Protein AF-A0A3P6FNX7-F1 (afdb_monomer_lite)

Radius of gyration: 32.49 Å; chains: 1; bounding box: 75×70×85 Å

Sequence (304 aa):
MFSKVGFEAAIVRGWGDMETNVSLMDRISSCRKEISIWKKSYDLNSHEKILWLKAAYELEVSKLHPVRSVMKRLKRELSAAFGLSPSAGDGKAAKVARRRPPSWKRKAQAGKASSKITSSSGHARTTFESSSKRKPDSVPIMFSKVGFEAAIVRGWGDMETNVSLMDRISSCRKEISIWKKSYDLNSHEKILWLKAASNPADLEPLFAGFPSRVTEEMNGLVTRIGNGSSTNVWWDRWIIDSVPRTPDYRPNSVVDLTLKVEDLLNHQIGHRDAEIILKIQPRLSQPDCVMWGFTKSGGYSSKS

Foldseek 3Di:
DPPDPCLVVLLDQLQDDPPDPDDPVSSVVSSVVSNVVVCVVVVCVLVVLLVVLVVQLVVQVPDPDRDPVSNVVSVCVNCVSVVNHPPPPDDPDDDPDDDDDDDPPDDDDDDDDDDDDDDDDDDDDDDDDDDDDDDDDCDPPVPPDPCLVVLQDQLQDDPPDPDDPVSSVVSSVVSNVVVVVVCCVVVVVVVVVVVVCPPVVVCVVVCVPPDPPQDPVNLQKAKQAAQQPPAFPQPGRNDPDPDRDHFPDDVPDDTDRRDTPNVLCPDPPPDVVSVVNVVSPYNNVDHIDMFGNVDPVSDDDPPD

Structure (mmCIF, N/CA/C/O backbone):
data_AF-A0A3P6FNX7-F1
#
_entry.id   AF-A0A3P6FNX7-F1
#
loop_
_atom_site.group_PDB
_atom_site.id
_atom_site.type_symbol
_atom_site.label_atom_id
_atom_site.label_alt_id
_atom_site.label_comp_id
_atom_site.label_asym_id
_atom_site.label_entity_id
_atom_site.label_seq_id
_atom_site.pdbx_PDB_ins_code
_atom_site.Cartn_x
_atom_site.Cartn_y
_atom_site.Cartn_z
_atom_site.occupancy
_atom_site.B_iso_or_equiv
_atom_site.auth_seq_id
_atom_site.auth_comp_id
_atom_site.auth_asym_id
_atom_site.auth_atom_id
_atom_site.pdbx_PDB_model_num
ATOM 1 N N . MET A 1 1 ? 13.011 -13.756 -17.712 1.00 47.72 1 MET A N 1
ATOM 2 C CA . MET A 1 1 ? 12.323 -12.547 -18.232 1.00 47.72 1 MET A CA 1
ATOM 3 C C . MET A 1 1 ? 11.992 -12.649 -19.719 1.00 47.72 1 MET A C 1
ATOM 5 O O . MET A 1 1 ? 10.988 -12.075 -20.103 1.00 47.72 1 MET A O 1
ATOM 9 N N . PHE A 1 2 ? 12.779 -13.376 -20.525 1.00 45.97 2 PHE A N 1
ATOM 10 C CA . PHE A 1 2 ? 12.580 -13.492 -21.980 1.00 45.97 2 PHE A CA 1
ATOM 11 C C . PHE A 1 2 ? 11.520 -14.516 -22.420 1.00 45.97 2 PHE A C 1
ATOM 13 O O . PHE A 1 2 ? 11.068 -14.460 -23.548 1.00 45.97 2 PHE A O 1
ATOM 20 N N . SER A 1 3 ? 11.044 -15.390 -21.532 1.00 56.66 3 SER A N 1
ATOM 21 C CA . SER A 1 3 ? 10.042 -16.419 -21.853 1.00 56.66 3 SER A CA 1
ATOM 22 C C . SER A 1 3 ? 8.586 -15.931 -21.812 1.00 56.66 3 SER A C 1
ATOM 24 O O . SER A 1 3 ? 7.667 -16.734 -21.658 1.00 56.66 3 SER A O 1
ATOM 26 N N . LYS A 1 4 ? 8.345 -14.616 -21.876 1.00 76.06 4 LYS A N 1
ATOM 27 C CA . LYS A 1 4 ? 6.976 -14.091 -21.880 1.00 76.06 4 LYS A CA 1
ATOM 28 C C . LYS A 1 4 ? 6.445 -14.090 -23.309 1.00 76.06 4 LYS A C 1
ATOM 30 O O . LYS A 1 4 ? 7.017 -13.439 -24.182 1.00 76.06 4 LYS A O 1
ATOM 35 N N . VAL A 1 5 ? 5.342 -14.806 -23.516 1.00 83.12 5 VAL A N 1
ATOM 36 C CA . VAL A 1 5 ? 4.651 -14.904 -24.807 1.00 83.12 5 VAL A CA 1
ATOM 37 C C . VAL A 1 5 ? 4.418 -13.500 -25.382 1.00 83.12 5 VAL A C 1
ATOM 39 O O . VAL A 1 5 ? 3.955 -12.596 -24.685 1.00 83.12 5 VAL A O 1
ATOM 42 N N . GLY A 1 6 ? 4.800 -13.303 -26.645 1.00 87.56 6 GLY A N 1
ATOM 43 C CA . GLY A 1 6 ? 4.601 -12.051 -27.381 1.00 87.56 6 GLY A CA 1
ATOM 44 C C . GLY A 1 6 ? 5.661 -10.961 -27.176 1.00 87.56 6 GLY A C 1
ATOM 45 O O . GLY A 1 6 ? 5.626 -9.970 -27.903 1.00 87.56 6 GLY A O 1
ATOM 46 N N . PHE A 1 7 ? 6.621 -11.124 -26.255 1.00 91.19 7 PHE A N 1
ATOM 47 C CA . PHE A 1 7 ? 7.697 -10.136 -26.078 1.00 91.19 7 PHE A CA 1
ATOM 48 C C . PHE A 1 7 ? 8.642 -10.085 -27.288 1.00 91.19 7 PHE A C 1
ATOM 50 O O . PHE A 1 7 ? 8.975 -9.001 -27.761 1.00 91.19 7 PHE A O 1
ATOM 57 N N . GLU A 1 8 ? 9.026 -11.245 -27.828 1.00 92.31 8 GLU A N 1
ATOM 58 C CA . GLU A 1 8 ? 9.869 -11.330 -29.030 1.00 92.31 8 GLU A CA 1
ATOM 59 C C . GLU A 1 8 ? 9.178 -10.698 -30.241 1.00 92.31 8 GLU A C 1
ATOM 61 O O . GLU A 1 8 ? 9.782 -9.885 -30.931 1.00 92.31 8 GLU A O 1
ATOM 66 N N . ALA A 1 9 ? 7.881 -10.962 -30.429 1.00 93.75 9 ALA A N 1
ATOM 67 C CA . ALA A 1 9 ? 7.094 -10.343 -31.494 1.00 93.75 9 ALA A CA 1
ATOM 68 C C . ALA A 1 9 ? 7.052 -8.807 -31.378 1.00 93.75 9 ALA A C 1
ATOM 70 O O . ALA A 1 9 ? 7.102 -8.117 -32.392 1.00 93.75 9 ALA A O 1
ATOM 71 N N . ALA A 1 10 ? 6.995 -8.259 -30.158 1.00 94.38 10 ALA A N 1
ATOM 72 C CA . ALA A 1 10 ? 7.061 -6.813 -29.942 1.00 94.38 10 ALA A CA 1
ATOM 73 C C . ALA A 1 10 ? 8.439 -6.230 -30.304 1.00 94.38 10 ALA A C 1
ATOM 75 O O . ALA A 1 10 ? 8.508 -5.154 -30.891 1.00 94.38 10 ALA A O 1
ATOM 76 N N . ILE A 1 11 ? 9.531 -6.944 -30.002 1.00 94.56 11 ILE A N 1
ATOM 77 C CA . ILE A 1 11 ? 10.878 -6.532 -30.422 1.00 94.56 11 ILE A CA 1
ATOM 78 C C . ILE A 1 11 ? 10.999 -6.583 -31.943 1.00 94.56 11 ILE A C 1
ATOM 80 O O . ILE A 1 11 ? 11.455 -5.613 -32.532 1.00 94.56 11 ILE A O 1
ATOM 84 N N . VAL A 1 12 ? 10.564 -7.670 -32.582 1.00 94.69 12 VAL A N 1
ATOM 85 C CA . VAL A 1 12 ? 10.648 -7.826 -34.042 1.00 94.69 12 VAL A CA 1
ATOM 86 C C . VAL A 1 12 ? 9.855 -6.726 -34.754 1.00 94.69 12 VAL A C 1
ATOM 88 O O . VAL A 1 12 ? 10.397 -6.069 -35.638 1.00 94.69 12 VAL A O 1
ATOM 91 N N . ARG A 1 13 ? 8.620 -6.435 -34.316 1.00 95.50 13 ARG A N 1
ATOM 92 C CA . ARG A 1 13 ? 7.826 -5.320 -34.868 1.00 95.50 13 ARG A CA 1
ATOM 93 C C . ARG A 1 13 ? 8.491 -3.963 -34.677 1.00 95.50 13 ARG A C 1
ATOM 95 O O . ARG A 1 13 ? 8.447 -3.130 -35.572 1.00 95.50 13 ARG A O 1
ATOM 102 N N . GLY A 1 14 ? 9.072 -3.731 -33.502 1.00 95.25 14 GLY A N 1
ATOM 103 C CA . GLY A 1 14 ? 9.693 -2.451 -33.186 1.00 95.25 14 GLY A CA 1
ATOM 104 C C . GLY A 1 14 ? 11.052 -2.258 -33.854 1.00 95.25 14 GLY A C 1
ATOM 105 O O . GLY A 1 14 ? 11.445 -1.123 -34.097 1.00 95.25 14 GLY A O 1
ATOM 106 N N . TRP A 1 15 ? 11.763 -3.344 -34.154 1.00 95.25 15 TRP A N 1
ATOM 107 C CA . TRP A 1 15 ? 13.045 -3.300 -34.851 1.00 95.25 15 TRP A CA 1
ATOM 108 C C . TRP A 1 15 ? 12.868 -3.099 -36.356 1.00 95.25 15 TRP A C 1
ATOM 110 O O . TRP A 1 15 ? 13.680 -2.409 -36.972 1.00 95.25 15 TRP A O 1
ATOM 120 N N . GLY A 1 16 ? 11.787 -3.651 -36.915 1.00 93.38 16 GLY A N 1
ATOM 121 C CA . GLY A 1 16 ? 11.504 -3.612 -38.344 1.00 93.38 16 GLY A CA 1
ATOM 122 C C . GLY A 1 16 ? 12.411 -4.544 -39.149 1.00 93.38 16 GLY A C 1
ATOM 123 O O . GLY A 1 16 ? 13.228 -5.285 -38.594 1.00 93.38 16 GLY A O 1
ATOM 124 N N . ASP A 1 17 ? 12.245 -4.508 -40.469 1.00 91.19 17 ASP A N 1
ATOM 125 C CA . ASP A 1 17 ? 13.080 -5.273 -41.393 1.00 91.19 17 ASP A CA 1
ATOM 126 C C . ASP A 1 17 ? 14.436 -4.584 -41.621 1.00 91.19 17 ASP A C 1
ATOM 128 O O . ASP A 1 17 ? 14.538 -3.350 -41.656 1.00 91.19 17 ASP A O 1
ATOM 132 N N . MET A 1 18 ? 15.489 -5.386 -41.787 1.00 83.12 18 MET A N 1
ATOM 133 C CA . MET A 1 18 ? 16.862 -4.918 -41.969 1.00 83.12 18 MET A CA 1
ATOM 134 C C . MET A 1 18 ? 17.037 -4.083 -43.241 1.00 83.12 18 MET A C 1
ATOM 136 O O . MET A 1 18 ? 17.917 -3.223 -43.254 1.00 83.12 18 MET A O 1
ATOM 140 N N . GLU A 1 19 ? 16.184 -4.279 -44.249 1.00 85.75 19 GLU A N 1
ATOM 141 C CA . GLU A 1 19 ? 16.258 -3.631 -45.567 1.00 85.75 19 GLU A CA 1
ATOM 142 C C . GLU A 1 19 ? 15.870 -2.145 -45.567 1.00 85.75 19 GLU A C 1
ATOM 144 O O . GLU A 1 19 ? 16.212 -1.399 -46.485 1.00 85.75 19 GLU A O 1
ATOM 149 N N . THR A 1 20 ? 15.181 -1.675 -44.528 1.00 83.06 20 THR A N 1
ATOM 150 C CA . THR A 1 20 ? 14.763 -0.272 -44.462 1.00 83.06 20 THR A CA 1
ATOM 151 C C . THR A 1 20 ? 15.932 0.623 -44.053 1.00 83.06 20 THR A C 1
ATOM 153 O O . THR A 1 20 ? 16.540 0.427 -42.999 1.00 83.06 20 THR A O 1
ATOM 156 N N . ASN A 1 21 ? 16.248 1.633 -44.866 1.00 92.06 21 ASN A N 1
ATOM 157 C CA . ASN A 1 21 ? 17.350 2.576 -44.635 1.00 92.06 21 ASN A CA 1
ATOM 158 C C . ASN A 1 21 ? 16.979 3.611 -43.550 1.00 92.06 21 ASN A C 1
ATOM 160 O O . ASN A 1 21 ? 16.852 4.808 -43.791 1.00 92.06 21 ASN A O 1
ATOM 164 N N . VAL A 1 22 ? 16.693 3.106 -42.352 1.00 92.94 22 VAL A N 1
ATOM 165 C CA . VAL A 1 22 ? 16.225 3.845 -41.180 1.00 92.94 22 VAL A CA 1
ATOM 166 C C . VAL A 1 22 ? 17.378 3.936 -40.194 1.00 92.94 22 VAL A C 1
ATOM 168 O O . VAL A 1 22 ? 18.088 2.951 -39.971 1.00 92.94 22 VAL A O 1
ATOM 171 N N . SER A 1 23 ? 17.561 5.107 -39.582 1.00 95.12 23 SER A N 1
ATOM 172 C CA . SER A 1 23 ? 18.648 5.308 -38.630 1.00 95.12 23 SER A CA 1
ATOM 173 C C . SER A 1 23 ? 18.542 4.323 -37.456 1.00 95.12 23 SER A C 1
ATOM 175 O O . SER A 1 23 ? 17.450 3.955 -37.006 1.00 95.12 23 SER A O 1
ATOM 177 N N . LEU A 1 24 ? 19.688 3.909 -36.907 1.00 90.81 24 LEU A N 1
ATOM 178 C CA . LEU A 1 24 ? 19.721 3.038 -35.727 1.00 90.81 24 LEU A CA 1
ATOM 179 C C . LEU A 1 24 ? 18.911 3.632 -34.558 1.00 90.81 24 LEU A C 1
ATOM 181 O O . LEU A 1 24 ? 18.256 2.901 -33.813 1.00 90.81 24 LEU A O 1
ATOM 185 N N . MET A 1 25 ? 18.929 4.958 -34.412 1.00 91.06 25 MET A N 1
ATOM 186 C CA . MET A 1 25 ? 18.214 5.660 -33.347 1.00 91.06 25 MET A CA 1
ATOM 187 C C . MET A 1 25 ? 16.693 5.548 -33.492 1.00 91.06 25 MET A C 1
ATOM 189 O O . MET A 1 25 ? 15.997 5.346 -32.491 1.00 91.06 25 MET A O 1
ATOM 193 N N . ASP A 1 26 ? 16.174 5.592 -34.717 1.00 92.31 26 ASP A N 1
ATOM 194 C CA . ASP A 1 26 ? 14.743 5.433 -34.990 1.00 92.31 26 ASP A CA 1
ATOM 195 C C . ASP A 1 26 ? 14.279 3.993 -34.747 1.00 92.31 26 ASP A C 1
ATOM 197 O O . ASP A 1 26 ? 13.214 3.773 -34.160 1.00 92.31 26 ASP A O 1
ATOM 201 N N . ARG A 1 27 ? 15.112 3.000 -35.092 1.00 92.75 27 ARG A N 1
ATOM 202 C CA . ARG A 1 27 ? 14.848 1.583 -34.780 1.00 92.75 27 ARG A CA 1
ATOM 203 C C . ARG A 1 27 ? 14.807 1.339 -33.271 1.00 92.75 27 ARG A C 1
ATOM 205 O O . ARG A 1 27 ? 13.883 0.709 -32.760 1.00 92.75 27 ARG A O 1
ATOM 212 N N . ILE A 1 28 ? 15.757 1.898 -32.514 1.00 92.56 28 ILE A N 1
ATOM 213 C CA . ILE A 1 28 ? 15.756 1.811 -31.042 1.00 92.56 28 ILE A CA 1
ATOM 214 C C . ILE A 1 28 ? 14.504 2.477 -30.455 1.00 92.56 28 ILE A C 1
ATOM 216 O O . ILE A 1 28 ? 13.896 1.944 -29.519 1.00 92.56 28 ILE A O 1
ATOM 220 N N . SER A 1 29 ? 14.110 3.632 -30.991 1.00 94.00 29 SER A N 1
ATOM 221 C CA . SER A 1 29 ? 12.924 4.370 -30.545 1.00 94.00 29 SER A CA 1
ATOM 222 C C . SER A 1 29 ? 11.635 3.588 -30.811 1.00 94.00 29 SER A C 1
ATOM 224 O O . SER A 1 29 ? 10.795 3.463 -29.915 1.00 94.00 29 SER A O 1
ATOM 226 N N . SER A 1 30 ? 11.524 2.968 -31.985 1.00 95.75 30 SER A N 1
ATOM 227 C CA . SER A 1 30 ? 10.403 2.104 -32.371 1.00 95.75 30 SER A CA 1
ATOM 228 C C . SER A 1 30 ? 10.321 0.849 -31.497 1.00 95.75 30 SER A C 1
ATOM 230 O O . SER A 1 30 ? 9.267 0.561 -30.926 1.00 95.75 30 SER A O 1
ATOM 232 N N . CYS A 1 31 ? 11.452 0.185 -31.241 1.00 95.94 31 CYS A N 1
ATOM 233 C CA . CYS A 1 31 ? 11.549 -0.915 -30.277 1.00 95.94 31 CYS A CA 1
ATOM 234 C C . CYS A 1 31 ? 11.050 -0.524 -28.883 1.00 95.94 31 CYS A C 1
ATOM 236 O O . CYS A 1 31 ? 10.287 -1.255 -28.252 1.00 95.94 31 CYS A O 1
ATOM 238 N N . ARG A 1 32 ? 11.446 0.648 -28.378 1.00 93.12 32 ARG A N 1
ATOM 239 C CA . ARG A 1 32 ? 10.981 1.132 -27.069 1.00 93.12 32 ARG A CA 1
ATOM 240 C C . ARG A 1 32 ? 9.479 1.388 -27.052 1.00 93.12 32 ARG A C 1
ATOM 242 O O . ARG A 1 32 ? 8.837 1.064 -26.051 1.00 93.12 32 ARG A O 1
ATOM 249 N N . LYS A 1 33 ? 8.928 1.949 -28.132 1.00 96.00 33 LYS A N 1
ATOM 250 C CA . LYS A 1 33 ? 7.489 2.189 -28.282 1.00 96.00 33 LYS A CA 1
ATOM 251 C C . LYS A 1 33 ? 6.713 0.871 -28.237 1.00 96.00 33 LYS A C 1
ATOM 253 O O . LYS A 1 33 ? 5.821 0.741 -27.401 1.00 96.00 33 LYS A O 1
ATOM 258 N N . GLU A 1 34 ? 7.117 -0.124 -29.022 1.00 96.88 34 GLU A N 1
ATOM 259 C CA . GLU A 1 34 ? 6.480 -1.449 -29.032 1.00 96.88 34 GLU A CA 1
ATOM 260 C C . GLU A 1 34 ? 6.609 -2.176 -27.690 1.00 96.88 34 GLU A C 1
ATOM 262 O O . GLU A 1 34 ? 5.631 -2.720 -27.182 1.00 96.88 34 GLU A O 1
ATOM 267 N N . ILE A 1 35 ? 7.778 -2.126 -27.041 1.00 92.81 35 ILE A N 1
ATOM 268 C CA . ILE A 1 35 ? 7.958 -2.698 -25.698 1.00 92.81 35 ILE A CA 1
ATOM 269 C C . ILE A 1 35 ? 7.056 -1.994 -24.678 1.00 92.81 35 ILE A C 1
ATOM 271 O O . ILE A 1 35 ? 6.539 -2.642 -23.771 1.00 92.81 35 ILE A O 1
ATOM 275 N N . SER A 1 36 ? 6.868 -0.678 -24.793 1.00 91.06 36 SER A N 1
ATOM 276 C CA . SER A 1 36 ? 5.967 0.083 -23.923 1.00 91.06 36 SER A CA 1
ATOM 277 C C . SER A 1 36 ? 4.507 -0.330 -24.129 1.00 91.06 36 SER A C 1
ATOM 279 O O . SER A 1 36 ? 3.802 -0.576 -23.154 1.00 91.06 36 SER A O 1
ATOM 281 N N . ILE A 1 37 ? 4.067 -0.487 -25.382 1.00 91.25 37 ILE A N 1
ATOM 282 C CA . ILE A 1 37 ? 2.722 -0.978 -25.728 1.00 91.25 37 ILE A CA 1
ATOM 283 C C . ILE A 1 37 ? 2.516 -2.404 -25.207 1.00 91.25 37 ILE A C 1
ATOM 285 O O . ILE A 1 37 ? 1.506 -2.695 -24.561 1.00 91.25 37 ILE A O 1
ATOM 289 N N . TRP A 1 38 ? 3.494 -3.284 -25.419 1.00 92.12 38 TRP A N 1
ATOM 290 C CA . TRP A 1 38 ? 3.465 -4.649 -24.902 1.00 92.12 38 TRP A CA 1
ATOM 291 C C . TRP A 1 38 ? 3.415 -4.668 -23.372 1.00 92.12 38 TRP A C 1
ATOM 293 O O . TRP A 1 38 ? 2.621 -5.397 -22.794 1.00 92.12 38 TRP A O 1
ATOM 303 N N . LYS A 1 39 ? 4.200 -3.825 -22.691 1.00 86.12 39 LYS A N 1
ATOM 304 C CA . LYS A 1 39 ? 4.134 -3.708 -21.229 1.00 86.12 39 LYS A CA 1
ATOM 305 C C . LYS A 1 39 ? 2.772 -3.226 -20.764 1.00 86.12 39 LYS A C 1
ATOM 307 O O . LYS A 1 39 ? 2.250 -3.807 -19.833 1.00 86.12 39 LYS A O 1
ATOM 312 N N . LYS A 1 40 ? 2.177 -2.221 -21.411 1.00 82.31 40 LYS A N 1
ATOM 313 C CA . LYS A 1 40 ? 0.843 -1.725 -21.042 1.00 82.31 40 LYS A CA 1
ATOM 314 C C . LYS A 1 40 ? -0.226 -2.801 -21.216 1.00 82.31 40 LYS A C 1
ATOM 316 O O . LYS A 1 40 ? -1.006 -3.020 -20.302 1.00 82.31 40 LYS A O 1
ATOM 321 N N . SER A 1 41 ? -0.223 -3.508 -22.343 1.00 78.25 41 SER A N 1
ATOM 322 C CA . SER A 1 41 ? -1.159 -4.616 -22.592 1.00 78.25 41 SER A CA 1
ATOM 323 C C . SER A 1 41 ? -0.911 -5.824 -21.679 1.00 78.25 41 SER A C 1
ATOM 325 O O . SER A 1 41 ? -1.855 -6.486 -21.260 1.00 78.25 41 SER A O 1
ATOM 327 N N . TYR A 1 42 ? 0.339 -6.092 -21.298 1.00 78.75 42 TYR A N 1
ATOM 328 C CA . TYR A 1 42 ? 0.693 -7.159 -20.359 1.00 78.75 42 TYR A CA 1
ATOM 329 C C . TYR A 1 42 ? 0.407 -6.791 -18.892 1.00 78.75 42 TYR A C 1
ATOM 331 O O . TYR A 1 42 ? -0.037 -7.636 -18.118 1.00 78.75 42 TYR A O 1
ATOM 339 N N . ASP A 1 43 ? 0.657 -5.547 -18.486 1.00 67.50 43 ASP A N 1
ATOM 340 C CA . ASP A 1 43 ? 0.356 -5.047 -17.142 1.00 67.50 43 ASP A CA 1
ATOM 341 C C . ASP A 1 43 ? -1.162 -4.958 -16.947 1.00 67.50 43 ASP A C 1
ATOM 343 O O . ASP A 1 43 ? -1.650 -5.352 -15.885 1.00 67.50 43 ASP A O 1
ATOM 347 N N . LEU A 1 44 ? -1.913 -4.582 -17.993 1.00 59.72 44 LEU A N 1
ATOM 348 C CA . LEU A 1 44 ? -3.369 -4.757 -18.055 1.00 59.72 44 LEU A CA 1
ATOM 349 C C . LEU A 1 44 ? -3.741 -6.224 -17.848 1.00 59.72 44 LEU A C 1
ATOM 351 O O . LEU A 1 44 ? -4.551 -6.512 -16.981 1.00 59.72 44 LEU A O 1
ATOM 355 N N . ASN A 1 45 ? -3.057 -7.158 -18.509 1.00 62.28 45 ASN A N 1
ATOM 356 C CA . ASN A 1 45 ? -3.291 -8.587 -18.298 1.00 62.28 45 ASN A CA 1
ATOM 357 C C . ASN A 1 45 ? -3.022 -9.012 -16.839 1.00 62.28 45 ASN A C 1
ATOM 359 O O . ASN A 1 45 ? -3.766 -9.810 -16.284 1.00 62.28 45 ASN A O 1
ATOM 363 N N . SER A 1 46 ? -2.021 -8.445 -16.154 1.00 80.38 46 SER A N 1
ATOM 364 C CA . SER A 1 46 ? -1.806 -8.726 -14.725 1.00 80.38 46 SER A CA 1
ATOM 365 C C . SER A 1 46 ? -2.883 -8.116 -13.821 1.00 80.38 46 SER A C 1
ATOM 367 O O . SER A 1 46 ? -3.318 -8.770 -12.876 1.00 80.38 46 SER A O 1
ATOM 369 N N . HIS A 1 47 ? -3.348 -6.902 -14.123 1.00 83.62 47 HIS A N 1
ATOM 370 C CA . HIS A 1 47 ? -4.376 -6.217 -13.347 1.00 83.62 47 HIS A CA 1
ATOM 371 C C . HIS A 1 47 ? -5.757 -6.847 -13.554 1.00 83.62 47 HIS A C 1
ATOM 373 O O . HIS A 1 47 ? -6.418 -7.205 -12.583 1.00 83.62 47 HIS A O 1
ATOM 379 N N . GLU A 1 48 ? -6.153 -7.068 -14.806 1.00 84.25 48 GLU A N 1
ATOM 380 C CA . GLU A 1 48 ? -7.375 -7.780 -15.183 1.00 84.25 48 GLU A CA 1
ATOM 381 C C . GLU A 1 48 ? -7.377 -9.198 -14.620 1.00 84.25 48 GLU A C 1
ATOM 383 O O . GLU A 1 48 ? -8.372 -9.625 -14.041 1.00 84.25 48 GLU A O 1
ATOM 388 N N . LYS A 1 49 ? -6.242 -9.910 -14.676 1.00 88.38 49 LYS A N 1
ATOM 389 C CA . LYS A 1 49 ? -6.108 -11.223 -14.037 1.00 88.38 49 LYS A CA 1
ATOM 390 C C . LYS A 1 49 ? -6.290 -11.146 -12.525 1.00 88.38 49 LYS A C 1
ATOM 392 O O . LYS A 1 49 ? -6.944 -12.015 -11.960 1.00 88.38 49 LYS A O 1
ATOM 397 N N . ILE A 1 50 ? -5.735 -10.134 -11.857 1.00 92.56 50 ILE A N 1
ATOM 398 C CA . ILE A 1 50 ? -5.941 -9.927 -10.416 1.00 92.56 50 ILE A CA 1
ATOM 399 C C . ILE A 1 50 ? -7.420 -9.664 -10.113 1.00 92.56 50 ILE A C 1
ATOM 401 O O . ILE A 1 50 ? -7.953 -10.267 -9.183 1.00 92.56 50 ILE A O 1
ATOM 405 N N . LEU A 1 51 ? -8.083 -8.794 -10.879 1.00 93.31 51 LEU A N 1
ATOM 406 C CA . LEU A 1 51 ? -9.507 -8.494 -10.711 1.00 93.31 51 LEU A CA 1
ATOM 407 C C . LEU A 1 51 ? -10.369 -9.738 -10.933 1.00 93.31 51 LEU A C 1
ATOM 409 O O . LEU A 1 51 ? -11.223 -10.048 -10.107 1.00 93.31 51 LEU A O 1
ATOM 413 N N . TRP A 1 52 ? -10.091 -10.497 -11.990 1.00 94.25 52 TRP A N 1
ATOM 414 C CA . TRP A 1 52 ? -10.785 -11.743 -12.289 1.00 94.25 52 TRP A CA 1
ATOM 415 C C . TRP A 1 52 ? -10.581 -12.790 -11.189 1.00 94.25 52 TRP A C 1
ATOM 417 O O . TRP A 1 52 ? -11.545 -13.395 -10.728 1.00 94.25 52 TRP A O 1
ATOM 427 N N . LEU A 1 53 ? -9.347 -12.966 -10.701 1.00 95.94 53 LEU A N 1
ATOM 428 C CA . LEU A 1 53 ? -9.046 -13.880 -9.595 1.00 95.94 53 LEU A CA 1
ATOM 429 C C . LEU A 1 53 ? -9.752 -13.470 -8.297 1.00 95.94 53 LEU A C 1
ATOM 431 O O . LEU A 1 53 ? -10.204 -14.345 -7.560 1.00 95.94 53 LEU A O 1
ATOM 435 N N . LYS A 1 54 ? -9.856 -12.164 -8.017 1.00 96.94 54 LYS A N 1
ATOM 436 C CA . LYS A 1 54 ? -10.618 -11.640 -6.873 1.00 96.94 54 LYS A CA 1
ATOM 437 C C . LYS A 1 54 ? -12.105 -11.952 -7.011 1.00 96.94 54 LYS A C 1
ATOM 439 O O . LYS A 1 54 ? -12.660 -12.575 -6.114 1.00 96.94 54 LYS A O 1
ATOM 444 N N . ALA A 1 55 ? -12.708 -11.609 -8.148 1.00 97.06 55 ALA A N 1
ATOM 445 C CA . ALA A 1 55 ? -14.124 -11.861 -8.405 1.00 97.06 55 ALA A CA 1
ATOM 446 C C . ALA A 1 55 ? -14.458 -13.362 -8.345 1.00 97.06 55 ALA A C 1
ATOM 448 O O . ALA A 1 55 ? -15.430 -13.762 -7.712 1.00 97.06 55 ALA A O 1
ATOM 449 N N . ALA A 1 56 ? -13.615 -14.216 -8.934 1.00 97.25 56 ALA A N 1
ATOM 450 C CA . ALA A 1 56 ? -13.776 -15.666 -8.862 1.00 97.25 56 ALA A CA 1
ATOM 451 C C . ALA A 1 56 ? -13.658 -16.198 -7.423 1.00 97.25 56 ALA A C 1
ATOM 453 O O . ALA A 1 56 ? -14.372 -17.125 -7.046 1.00 97.25 56 ALA A O 1
ATOM 454 N N . TYR A 1 57 ? -12.766 -15.621 -6.610 1.00 97.94 57 TYR A N 1
ATOM 455 C CA . TYR A 1 57 ? -12.620 -15.985 -5.201 1.00 97.94 57 TYR A CA 1
ATOM 456 C C . TYR A 1 57 ? -13.841 -15.566 -4.374 1.00 97.94 57 TYR A C 1
ATOM 458 O O . TYR A 1 57 ? -14.358 -16.380 -3.616 1.00 97.94 57 TYR A O 1
ATOM 466 N N . GLU A 1 58 ? -14.336 -14.341 -4.549 1.00 97.69 58 GLU A N 1
ATOM 467 C CA . GLU A 1 58 ? -15.548 -13.840 -3.884 1.00 97.69 58 GLU A CA 1
ATOM 468 C C . GLU A 1 58 ? -16.794 -14.646 -4.282 1.00 97.69 58 GLU A C 1
ATOM 470 O O . GLU A 1 58 ? -17.600 -15.023 -3.427 1.00 97.69 58 GLU A O 1
ATOM 475 N N . LEU A 1 59 ? -16.918 -15.001 -5.564 1.00 98.06 59 LEU A N 1
ATOM 476 C CA . LEU A 1 59 ? -17.990 -15.866 -6.053 1.00 98.06 59 LEU A CA 1
ATOM 477 C C . LEU A 1 59 ? -17.922 -17.271 -5.436 1.00 98.06 59 LEU A C 1
ATOM 479 O O . LEU A 1 59 ? -18.950 -17.852 -5.112 1.00 98.06 59 LEU A O 1
ATOM 483 N N . GLU A 1 60 ? -16.727 -17.835 -5.252 1.00 98.31 60 GLU A N 1
ATOM 484 C CA . GLU A 1 60 ? -16.576 -19.143 -4.603 1.00 98.31 60 GLU A CA 1
ATOM 485 C C . GLU A 1 60 ? -16.917 -19.082 -3.107 1.00 98.31 60 GLU A C 1
ATOM 487 O O . GLU A 1 60 ? -17.567 -19.988 -2.591 1.00 98.31 60 GLU A O 1
ATOM 492 N N . VAL A 1 61 ? -16.507 -18.011 -2.422 1.00 97.75 61 VAL A N 1
ATOM 493 C CA . VAL A 1 61 ? -16.778 -17.791 -0.992 1.00 97.75 61 VAL A CA 1
ATOM 494 C C . VAL A 1 61 ? -18.268 -17.566 -0.717 1.00 97.75 61 VAL A C 1
ATOM 496 O O . VAL A 1 61 ? -18.744 -17.956 0.345 1.00 97.75 61 VAL A O 1
ATOM 499 N N . SER A 1 62 ? -19.008 -16.980 -1.661 1.00 97.75 62 SER A N 1
ATOM 500 C CA . SER A 1 62 ? -20.447 -16.701 -1.519 1.00 97.75 62 SER A CA 1
ATOM 501 C C . SER A 1 62 ? -21.366 -17.897 -1.802 1.00 97.75 62 SER A C 1
ATOM 503 O O . SER A 1 62 ? -22.567 -17.818 -1.543 1.00 97.75 62 SER A O 1
ATOM 505 N N . LYS A 1 63 ? -20.844 -19.025 -2.303 1.00 97.44 63 LYS A N 1
ATOM 506 C CA . LYS A 1 63 ? -21.640 -20.250 -2.484 1.00 97.44 63 LYS A CA 1
ATOM 507 C C . LYS A 1 63 ? -22.110 -20.793 -1.136 1.00 97.44 63 LYS A C 1
ATOM 509 O O . LYS A 1 63 ? -21.366 -20.761 -0.163 1.00 97.44 63 LYS A O 1
ATOM 514 N N . LEU A 1 64 ? -23.294 -21.414 -1.110 1.00 97.50 64 LEU A N 1
ATOM 515 C CA . LEU A 1 64 ? -23.795 -22.118 0.081 1.00 97.50 64 LEU A CA 1
ATOM 516 C C . LEU A 1 64 ? -22.792 -23.162 0.589 1.00 97.50 64 LEU A C 1
ATOM 518 O O . LEU A 1 64 ? -22.664 -23.360 1.796 1.00 97.50 64 LEU A O 1
ATOM 522 N N . HIS A 1 65 ? -22.090 -23.844 -0.324 1.00 97.81 65 HIS A N 1
ATOM 523 C CA . HIS A 1 65 ? -21.097 -24.877 -0.016 1.00 97.81 65 HIS A CA 1
ATOM 524 C C . HIS A 1 65 ? -19.783 -24.595 -0.778 1.00 97.81 65 HIS A C 1
ATOM 526 O O . HIS A 1 65 ? -19.573 -25.148 -1.861 1.00 97.81 65 HIS A O 1
ATOM 532 N N . PRO A 1 66 ? -18.900 -23.722 -0.253 1.00 97.81 66 PRO A N 1
ATOM 533 C CA . PRO A 1 66 ? -17.641 -23.366 -0.907 1.00 97.81 66 PRO A CA 1
ATOM 534 C C . PRO A 1 66 ? -16.690 -24.561 -1.033 1.00 97.81 66 PRO A C 1
ATOM 536 O O . PRO A 1 66 ? -16.455 -25.303 -0.073 1.00 97.81 66 PRO A O 1
ATOM 539 N N . VAL A 1 67 ? -16.061 -24.730 -2.198 1.00 98.25 67 VAL A N 1
ATOM 540 C CA . VAL A 1 67 ? -15.122 -25.831 -2.428 1.00 98.25 67 VAL A CA 1
ATOM 541 C C . VAL A 1 67 ? -13.719 -25.429 -1.964 1.00 98.25 67 VAL A C 1
ATOM 543 O O . VAL A 1 67 ? -12.997 -24.668 -2.616 1.00 98.25 67 VAL A O 1
ATOM 546 N N . ARG A 1 68 ? -13.272 -26.005 -0.838 1.00 96.81 68 ARG A N 1
ATOM 547 C CA . ARG A 1 68 ? -11.980 -25.683 -0.192 1.00 96.81 68 ARG A CA 1
ATOM 548 C C . ARG A 1 68 ? -10.771 -25.782 -1.132 1.00 96.81 68 ARG A C 1
ATOM 550 O O . ARG A 1 68 ? -9.833 -24.990 -1.016 1.00 96.81 68 ARG A O 1
ATOM 557 N N . SER A 1 69 ? -10.759 -26.748 -2.052 1.00 96.56 69 SER A N 1
ATOM 558 C CA . SER A 1 69 ? -9.668 -26.917 -3.024 1.00 96.56 69 SER A CA 1
ATOM 559 C C . SER A 1 69 ? -9.621 -25.776 -4.048 1.00 96.56 69 SER A C 1
ATOM 561 O O . SER A 1 69 ? -8.533 -25.276 -4.344 1.00 96.56 69 SER A O 1
ATOM 563 N N . VAL A 1 70 ? -10.782 -25.310 -4.520 1.00 97.62 70 VAL A N 1
ATOM 564 C CA . VAL A 1 70 ? -10.916 -24.176 -5.447 1.00 97.62 70 VAL A CA 1
ATOM 565 C C . VAL A 1 70 ? -10.462 -22.887 -4.771 1.00 97.62 70 VAL A C 1
ATOM 567 O O . VAL A 1 70 ? -9.596 -22.198 -5.308 1.00 97.62 70 VAL A O 1
ATOM 570 N N . MET A 1 71 ? -10.928 -22.616 -3.549 1.00 97.88 71 MET A N 1
ATOM 571 C CA . MET A 1 71 ? -10.478 -21.456 -2.771 1.00 97.88 71 MET A CA 1
ATOM 572 C C . MET A 1 71 ? -8.960 -21.454 -2.555 1.00 97.88 71 MET A C 1
ATOM 574 O O . MET A 1 71 ? -8.303 -20.429 -2.734 1.00 97.88 71 MET A O 1
ATOM 578 N N . LYS A 1 72 ? -8.369 -22.605 -2.198 1.00 96.12 72 LYS A N 1
ATOM 579 C CA . LYS A 1 72 ? -6.915 -22.731 -1.997 1.00 96.12 72 LYS A CA 1
ATOM 580 C C . LYS A 1 72 ? -6.138 -22.474 -3.291 1.00 96.12 72 LYS A C 1
ATOM 582 O O . LYS A 1 72 ? -5.065 -21.871 -3.235 1.00 96.12 72 LYS A O 1
ATOM 587 N N . ARG A 1 73 ? -6.661 -22.920 -4.440 1.00 96.75 73 ARG A N 1
ATOM 588 C CA . ARG A 1 73 ? -6.081 -22.648 -5.764 1.00 96.75 73 ARG A CA 1
ATOM 589 C C . ARG A 1 73 ? -6.156 -21.159 -6.101 1.00 96.75 73 ARG A C 1
ATOM 591 O O . ARG A 1 73 ? -5.113 -20.564 -6.346 1.00 96.75 73 ARG A O 1
ATOM 598 N N . LEU A 1 74 ? -7.343 -20.554 -6.023 1.00 97.12 74 LEU A N 1
ATOM 599 C CA . LEU A 1 74 ? -7.558 -19.132 -6.313 1.00 97.12 74 LEU A CA 1
ATOM 600 C C . LEU A 1 74 ? -6.693 -18.237 -5.420 1.00 97.12 74 LEU A C 1
ATOM 602 O O . LEU A 1 74 ? -5.998 -17.362 -5.922 1.00 97.12 74 LEU A O 1
ATOM 606 N N . LYS A 1 75 ? -6.626 -18.522 -4.113 1.00 96.38 75 LYS A N 1
ATOM 607 C CA . LYS A 1 75 ? -5.764 -17.787 -3.177 1.00 96.38 75 LYS A CA 1
ATOM 608 C C . LYS A 1 75 ? -4.281 -17.894 -3.549 1.00 96.38 75 LYS A C 1
ATOM 610 O O . LYS A 1 75 ? -3.572 -16.896 -3.493 1.00 96.38 75 LYS A O 1
ATOM 615 N N . ARG A 1 76 ? -3.810 -19.075 -3.972 1.00 93.81 76 ARG A N 1
ATOM 616 C CA . ARG A 1 76 ? -2.424 -19.274 -4.435 1.00 93.81 76 ARG A CA 1
ATOM 617 C C . ARG A 1 76 ? -2.133 -18.489 -5.713 1.00 93.81 76 ARG A C 1
ATOM 619 O O . ARG A 1 76 ? -1.076 -17.874 -5.809 1.00 93.81 76 ARG A O 1
ATOM 626 N N . GLU A 1 77 ? -3.043 -18.516 -6.681 1.00 93.12 77 GLU A N 1
ATOM 627 C CA . GLU A 1 77 ? -2.899 -17.776 -7.939 1.00 93.12 77 GLU A CA 1
ATOM 628 C C . GLU A 1 77 ? -2.913 -16.264 -7.713 1.00 93.12 77 GLU A C 1
ATOM 630 O O . GLU A 1 77 ? -2.109 -15.548 -8.305 1.00 93.12 77 GLU A O 1
ATOM 635 N N . LEU A 1 78 ? -3.760 -15.793 -6.800 1.00 94.69 78 LEU A N 1
ATOM 636 C CA . LEU A 1 78 ? -3.854 -14.395 -6.400 1.00 94.69 78 LEU A CA 1
ATOM 637 C C . LEU A 1 78 ? -2.554 -13.952 -5.706 1.00 94.69 78 LEU A C 1
ATOM 639 O O . LEU A 1 78 ? -1.941 -12.977 -6.128 1.00 94.69 78 LEU A O 1
ATOM 643 N N . SER A 1 79 ? -2.039 -14.732 -4.748 1.00 90.12 79 SER A N 1
ATOM 644 C CA . SER A 1 79 ? -0.717 -14.506 -4.140 1.00 90.12 79 SER A CA 1
ATOM 645 C C . SER A 1 79 ? 0.419 -14.473 -5.172 1.00 90.12 79 SER A C 1
ATOM 647 O O . SER A 1 79 ? 1.263 -13.578 -5.133 1.00 90.12 79 SER A O 1
ATOM 649 N N . ALA A 1 80 ? 0.421 -15.398 -6.138 1.00 86.56 80 ALA A N 1
ATOM 650 C CA . ALA A 1 80 ? 1.407 -15.418 -7.216 1.00 86.56 80 ALA A CA 1
ATOM 651 C C . ALA A 1 80 ? 1.304 -14.180 -8.126 1.00 86.56 80 ALA A C 1
ATOM 653 O O . ALA A 1 80 ? 2.331 -13.625 -8.514 1.00 86.56 80 ALA A O 1
ATOM 654 N N . ALA A 1 81 ? 0.086 -13.721 -8.433 1.00 87.56 81 ALA A N 1
ATOM 655 C CA . ALA A 1 81 ? -0.154 -12.531 -9.246 1.00 87.56 81 ALA A CA 1
ATOM 656 C C . ALA A 1 81 ? 0.312 -11.237 -8.553 1.00 87.56 81 ALA A C 1
ATOM 658 O O . ALA A 1 81 ? 0.859 -10.362 -9.218 1.00 87.56 81 ALA A O 1
ATOM 659 N N . PHE A 1 82 ? 0.191 -11.145 -7.223 1.00 86.81 82 PHE A N 1
ATOM 660 C CA . PHE A 1 82 ? 0.731 -10.028 -6.433 1.00 86.81 82 PHE A CA 1
ATOM 661 C C . PHE A 1 82 ? 2.252 -10.093 -6.209 1.00 86.81 82 PHE A C 1
ATOM 663 O O . PHE A 1 82 ? 2.816 -9.211 -5.566 1.00 86.81 82 PHE A O 1
ATOM 670 N N . GLY A 1 83 ? 2.938 -11.136 -6.690 1.00 82.69 83 GLY A N 1
ATOM 671 C CA . GLY A 1 83 ? 4.356 -11.357 -6.384 1.00 82.69 83 GLY A CA 1
ATOM 672 C C . GLY A 1 83 ? 4.616 -11.740 -4.921 1.00 82.69 83 GLY A C 1
ATOM 673 O O . GLY A 1 83 ? 5.767 -11.857 -4.506 1.00 82.69 83 GLY A O 1
ATOM 674 N N . LEU A 1 84 ? 3.556 -11.993 -4.150 1.00 77.62 84 LEU A N 1
ATOM 675 C CA . LEU A 1 84 ? 3.597 -12.506 -2.788 1.00 77.62 84 LEU A CA 1
ATOM 676 C C . LEU A 1 84 ? 3.720 -14.028 -2.861 1.00 77.62 84 LEU A C 1
ATOM 678 O O . LEU A 1 84 ? 2.793 -14.759 -2.516 1.00 77.62 84 LEU A O 1
ATOM 682 N N . SER A 1 85 ? 4.845 -14.534 -3.371 1.00 57.25 85 SER A N 1
ATOM 683 C CA . SER A 1 85 ? 5.133 -15.963 -3.240 1.00 57.25 85 SER A CA 1
ATOM 684 C C . SER A 1 85 ? 5.036 -16.311 -1.754 1.00 57.25 85 SER A C 1
ATOM 686 O O . SER A 1 85 ? 5.751 -15.683 -0.968 1.00 57.25 85 SER A O 1
ATOM 688 N N . PRO A 1 86 ? 4.207 -17.290 -1.343 1.00 52.72 86 PRO A N 1
ATOM 689 C CA . PRO A 1 86 ? 4.274 -17.809 0.008 1.00 52.72 86 PRO A CA 1
ATOM 690 C C . PRO A 1 86 ? 5.713 -18.272 0.198 1.00 52.72 86 PRO A C 1
ATOM 692 O O . PRO A 1 86 ? 6.176 -19.174 -0.505 1.00 52.72 86 PRO A O 1
ATOM 695 N N . SER A 1 87 ? 6.456 -17.578 1.059 1.00 49.47 87 SER A N 1
ATOM 696 C CA . SER A 1 87 ? 7.730 -18.085 1.541 1.00 49.47 87 SER A CA 1
ATOM 697 C C . SER A 1 87 ? 7.412 -19.468 2.087 1.00 49.47 87 SER A C 1
ATOM 699 O O . SER A 1 87 ? 6.563 -19.588 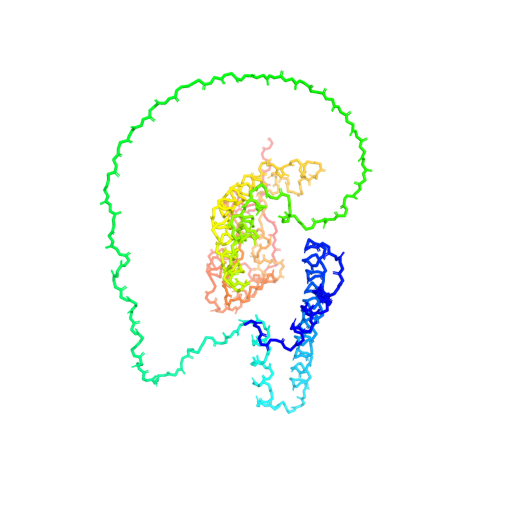2.969 1.00 49.47 87 SER A O 1
ATOM 701 N N . ALA A 1 88 ? 7.973 -20.507 1.472 1.00 48.25 88 ALA A N 1
ATOM 702 C CA . ALA A 1 88 ? 7.777 -21.889 1.876 1.00 48.25 88 ALA A CA 1
ATOM 703 C C . ALA A 1 88 ? 8.425 -22.090 3.256 1.00 48.25 88 ALA A C 1
ATOM 705 O O . ALA A 1 88 ? 9.544 -22.580 3.369 1.00 48.25 88 ALA A O 1
ATOM 706 N N . GLY A 1 89 ? 7.745 -21.618 4.295 1.00 51.34 89 GLY A N 1
ATOM 707 C CA . GLY A 1 89 ? 7.975 -21.965 5.682 1.00 51.34 89 GLY A CA 1
ATOM 708 C C . GLY A 1 89 ? 7.108 -23.168 6.019 1.00 51.34 89 GLY A C 1
ATOM 709 O O . GLY A 1 89 ? 5.937 -23.201 5.656 1.00 51.34 89 GLY A O 1
ATOM 710 N N . ASP A 1 90 ? 7.722 -24.131 6.695 1.00 46.94 90 ASP A N 1
ATOM 711 C CA . ASP A 1 90 ? 7.136 -25.350 7.259 1.00 46.94 90 ASP A CA 1
ATOM 712 C C . ASP A 1 90 ? 6.996 -26.554 6.320 1.00 46.94 90 ASP A C 1
ATOM 714 O O . ASP A 1 90 ? 5.935 -27.131 6.102 1.00 46.94 90 ASP A O 1
ATOM 718 N N . GLY A 1 91 ? 8.157 -27.019 5.857 1.00 41.22 91 GLY A N 1
ATOM 719 C CA . GLY A 1 91 ? 8.398 -28.432 5.583 1.00 41.22 91 GLY A CA 1
ATOM 720 C C . GLY A 1 91 ? 9.817 -28.806 6.008 1.00 41.22 91 GLY A C 1
ATOM 721 O O . GLY A 1 91 ? 10.775 -28.515 5.296 1.00 41.22 91 GLY A O 1
ATOM 722 N N . LYS A 1 92 ? 9.973 -29.441 7.178 1.00 48.09 92 LYS A N 1
ATOM 723 C CA . LYS A 1 92 ? 11.222 -30.109 7.574 1.00 48.09 92 LYS A CA 1
ATOM 724 C C . LYS A 1 92 ? 11.512 -31.240 6.577 1.00 48.09 92 LYS A C 1
ATOM 726 O O . LYS A 1 92 ? 10.999 -32.338 6.743 1.00 48.09 92 LYS A O 1
ATOM 731 N N . ALA A 1 93 ? 12.345 -30.996 5.570 1.00 42.28 93 ALA A N 1
ATOM 732 C CA . ALA A 1 93 ? 12.969 -32.053 4.777 1.00 42.28 93 ALA A CA 1
ATOM 733 C C . ALA A 1 93 ? 14.321 -31.583 4.211 1.00 42.28 93 ALA A C 1
ATOM 735 O O . ALA A 1 93 ? 14.397 -30.594 3.492 1.00 42.28 93 ALA A O 1
ATOM 736 N N . ALA A 1 94 ? 15.371 -32.318 4.590 1.00 39.69 94 ALA A N 1
ATOM 737 C CA . ALA A 1 94 ? 16.717 -32.391 4.016 1.00 39.69 94 ALA A CA 1
ATOM 738 C C . ALA A 1 94 ? 17.459 -31.074 3.681 1.00 39.69 94 ALA A C 1
ATOM 740 O O . ALA A 1 94 ? 17.278 -30.447 2.639 1.00 39.69 94 ALA A O 1
ATOM 741 N N . LYS A 1 95 ? 18.443 -30.741 4.531 1.00 43.50 95 LYS A N 1
ATOM 742 C CA . LYS A 1 95 ? 19.553 -29.828 4.213 1.00 43.50 95 LYS A CA 1
ATOM 743 C C . LYS A 1 95 ? 20.302 -30.323 2.964 1.00 43.50 95 LYS A C 1
ATOM 745 O O . LYS A 1 95 ? 21.210 -31.140 3.073 1.00 43.50 95 LYS A O 1
ATOM 750 N N . VAL A 1 96 ? 19.993 -29.765 1.796 1.00 39.03 96 VAL A N 1
ATOM 751 C CA . VAL A 1 96 ? 20.918 -29.760 0.656 1.00 39.03 96 VAL A CA 1
ATOM 752 C C . VAL A 1 96 ? 21.850 -28.565 0.833 1.00 39.03 96 VAL A C 1
ATOM 754 O O . VAL A 1 96 ? 21.440 -27.405 0.756 1.00 39.03 96 VAL A O 1
ATOM 757 N N . ALA A 1 97 ? 23.112 -28.862 1.137 1.00 44.28 97 ALA A N 1
ATOM 758 C CA . ALA A 1 97 ? 24.176 -27.894 1.349 1.00 44.28 97 ALA A CA 1
ATOM 759 C C . ALA A 1 97 ? 24.374 -27.001 0.111 1.00 44.28 97 ALA A C 1
ATOM 761 O O . ALA A 1 97 ? 25.008 -27.391 -0.871 1.00 44.28 97 ALA A O 1
ATOM 762 N N . ARG A 1 98 ? 23.865 -25.765 0.162 1.00 44.94 98 ARG A N 1
ATOM 763 C CA . ARG A 1 98 ? 24.240 -24.722 -0.798 1.00 44.94 98 ARG A CA 1
ATOM 764 C C . ARG A 1 98 ? 25.661 -24.261 -0.485 1.00 44.94 98 ARG A C 1
ATOM 766 O O . ARG A 1 98 ? 25.907 -23.576 0.507 1.00 44.94 98 ARG A O 1
ATOM 773 N N . ARG A 1 99 ? 26.596 -24.681 -1.337 1.00 44.19 99 ARG A N 1
ATOM 774 C CA . ARG A 1 99 ? 28.003 -24.270 -1.334 1.00 44.19 99 ARG A CA 1
ATOM 775 C C . ARG A 1 99 ? 28.112 -22.743 -1.398 1.00 44.19 99 ARG A C 1
ATOM 777 O O . ARG A 1 99 ? 27.503 -22.104 -2.253 1.00 44.19 99 ARG A O 1
ATOM 784 N N . ARG A 1 100 ? 28.906 -22.169 -0.490 1.00 47.34 100 ARG A N 1
ATOM 785 C CA . ARG A 1 100 ? 29.344 -20.767 -0.553 1.00 47.34 100 ARG A CA 1
ATOM 786 C C . ARG A 1 100 ? 30.236 -20.564 -1.795 1.00 47.34 100 ARG A C 1
ATOM 788 O O . ARG A 1 100 ? 31.011 -21.468 -2.107 1.00 47.34 100 ARG A O 1
ATOM 795 N N . PRO A 1 101 ? 30.177 -19.411 -2.487 1.00 37.75 101 PRO A N 1
ATOM 796 C CA . PRO A 1 101 ? 31.093 -19.112 -3.588 1.00 37.75 101 PRO A CA 1
ATOM 797 C C . PRO A 1 101 ? 32.555 -18.984 -3.097 1.00 37.75 101 PRO A C 1
ATOM 799 O O . PRO A 1 101 ? 32.755 -18.488 -1.983 1.00 37.75 101 PRO A O 1
ATOM 802 N N . PRO A 1 102 ? 33.573 -19.381 -3.892 1.00 39.38 102 PRO A N 1
ATOM 803 C CA . PRO A 1 102 ? 34.979 -19.356 -3.476 1.00 39.38 102 PRO A CA 1
ATOM 804 C C . PRO A 1 102 ? 35.579 -17.952 -3.295 1.00 39.38 102 PRO A C 1
ATOM 806 O O . PRO A 1 102 ? 35.192 -16.976 -3.936 1.00 39.38 102 PRO A O 1
ATOM 809 N N . SER A 1 103 ? 36.588 -17.902 -2.430 1.00 43.06 103 SER A N 1
ATOM 810 C CA . SER A 1 103 ? 37.218 -16.766 -1.746 1.00 43.06 103 SER A CA 1
ATOM 811 C C . SER A 1 103 ? 38.179 -15.883 -2.558 1.00 43.06 103 SER A C 1
ATOM 813 O O . SER A 1 103 ? 38.911 -15.096 -1.961 1.00 43.06 103 SER A O 1
ATOM 815 N N . TRP A 1 104 ? 38.172 -15.906 -3.894 1.00 45.28 104 TRP A N 1
ATOM 816 C CA . TRP A 1 104 ? 39.103 -15.076 -4.686 1.00 45.28 104 TRP A CA 1
ATOM 817 C C . TRP A 1 104 ? 38.798 -13.564 -4.636 1.00 45.28 104 TRP A C 1
ATOM 819 O O . TRP A 1 104 ? 39.572 -12.751 -5.130 1.00 45.28 104 TRP A O 1
ATOM 829 N N . LYS A 1 105 ? 37.698 -13.150 -3.992 1.00 46.38 105 LYS A N 1
ATOM 830 C CA . LYS A 1 105 ? 37.246 -11.749 -3.931 1.00 46.38 105 LYS A CA 1
ATOM 831 C C . LYS A 1 105 ? 37.657 -10.981 -2.665 1.00 46.38 105 LYS A C 1
ATOM 833 O O . LYS A 1 105 ? 36.941 -10.079 -2.237 1.00 46.38 105 LYS A O 1
ATOM 838 N N . ARG A 1 106 ? 38.803 -11.312 -2.058 1.00 50.53 106 ARG A N 1
ATOM 839 C CA . ARG A 1 106 ? 39.463 -10.465 -1.044 1.00 50.53 106 ARG A CA 1
ATOM 840 C C . ARG A 1 106 ? 40.984 -10.496 -1.199 1.00 50.53 106 ARG A C 1
ATOM 842 O O . ARG A 1 106 ? 41.638 -11.301 -0.549 1.00 50.53 106 ARG A O 1
ATOM 849 N N . LYS A 1 107 ? 41.533 -9.588 -2.011 1.00 40.22 107 LYS A N 1
ATOM 850 C CA . LYS A 1 107 ? 42.837 -8.933 -1.782 1.00 40.22 107 LYS A CA 1
ATOM 851 C C . LYS A 1 107 ? 43.132 -7.919 -2.890 1.00 40.22 107 LYS A C 1
ATOM 853 O O . LYS A 1 107 ? 43.290 -8.315 -4.034 1.00 40.22 107 LYS A O 1
ATOM 858 N N . ALA A 1 108 ? 43.212 -6.643 -2.516 1.00 37.28 108 ALA A N 1
ATOM 859 C CA . ALA A 1 108 ? 44.208 -5.676 -2.990 1.00 37.28 108 ALA A CA 1
ATOM 860 C C . ALA A 1 108 ? 43.980 -4.337 -2.260 1.00 37.28 108 ALA A C 1
ATOM 862 O O . ALA A 1 108 ? 43.176 -3.508 -2.674 1.00 37.28 108 ALA A O 1
ATOM 863 N N . GLN A 1 109 ? 44.679 -4.157 -1.140 1.00 41.56 109 GLN A N 1
ATOM 864 C CA . GLN A 1 109 ? 45.179 -2.851 -0.715 1.00 41.56 109 GLN A CA 1
ATOM 865 C C . GLN A 1 109 ? 46.643 -2.799 -1.162 1.00 41.56 109 GLN A C 1
ATOM 867 O O . GLN A 1 109 ? 47.365 -3.750 -0.866 1.00 41.56 109 GLN A O 1
ATOM 872 N N . ALA A 1 110 ? 47.060 -1.726 -1.841 1.00 34.94 110 ALA A N 1
ATOM 873 C CA . ALA A 1 110 ? 48.219 -0.894 -1.477 1.00 34.94 110 ALA A CA 1
ATOM 874 C C . ALA A 1 110 ? 48.773 -0.088 -2.670 1.00 34.94 110 ALA A C 1
ATOM 876 O O . ALA A 1 110 ? 49.167 -0.654 -3.684 1.00 34.94 110 ALA A O 1
ATOM 877 N N . GLY A 1 111 ? 48.916 1.222 -2.438 1.00 32.97 111 GLY A N 1
ATOM 878 C CA . GLY A 1 111 ? 49.866 2.124 -3.101 1.00 32.97 111 GLY A CA 1
ATOM 879 C C . GLY A 1 111 ? 49.277 2.982 -4.223 1.00 32.97 111 GLY A C 1
ATOM 880 O O . GLY A 1 111 ? 48.435 2.520 -4.973 1.00 32.97 111 GLY A O 1
ATOM 881 N N . LYS A 1 112 ? 49.689 4.233 -4.442 1.00 36.75 112 LYS A N 1
ATOM 882 C CA . LYS A 1 112 ? 50.540 5.202 -3.724 1.00 36.75 112 LYS A CA 1
ATOM 883 C C . LYS A 1 112 ? 50.505 6.479 -4.598 1.00 36.75 112 LYS A C 1
ATOM 885 O O . LYS A 1 112 ? 50.363 6.362 -5.807 1.00 36.75 112 LYS A O 1
ATOM 890 N N . ALA A 1 113 ? 50.748 7.638 -3.983 1.00 33.53 113 ALA A N 1
ATOM 891 C CA . ALA A 1 113 ? 51.254 8.886 -4.585 1.00 33.53 113 ALA A CA 1
ATOM 892 C C . ALA A 1 113 ? 50.291 9.875 -5.299 1.00 33.53 113 ALA A C 1
ATOM 894 O O . ALA A 1 113 ? 49.890 9.720 -6.444 1.00 33.53 113 ALA A O 1
ATOM 895 N N . SER A 1 114 ? 50.027 10.960 -4.561 1.00 38.91 114 SER A N 1
ATOM 896 C CA . SER A 1 114 ? 50.113 12.389 -4.917 1.00 38.91 114 SER A CA 1
ATOM 897 C C . SER A 1 114 ? 50.546 12.780 -6.343 1.00 38.91 114 SER A C 1
ATOM 899 O O . SER A 1 114 ? 51.636 12.422 -6.788 1.00 38.91 114 SER A O 1
ATOM 901 N N . SER A 1 115 ? 49.788 13.678 -6.979 1.00 39.78 115 SER A N 1
ATOM 902 C CA . SER A 1 115 ? 50.360 14.869 -7.631 1.00 39.78 115 SER A CA 1
ATOM 903 C C . SER A 1 115 ? 49.314 15.972 -7.819 1.00 39.78 115 SER A C 1
ATOM 905 O O . SER A 1 115 ? 48.139 15.741 -8.083 1.00 39.78 115 SER A O 1
ATOM 907 N N . LYS A 1 116 ? 49.813 17.185 -7.617 1.00 38.53 116 LYS A N 1
ATOM 908 C CA . LYS A 1 116 ? 49.189 18.504 -7.564 1.00 38.53 116 LYS A CA 1
ATOM 909 C C . LYS A 1 116 ? 49.430 19.190 -8.908 1.00 38.53 116 LYS A C 1
ATOM 911 O O . LYS A 1 116 ? 50.594 19.290 -9.275 1.00 38.53 116 LYS A O 1
ATOM 916 N N . ILE A 1 117 ? 48.399 19.709 -9.583 1.00 36.81 117 ILE A N 1
ATOM 917 C CA . ILE A 1 117 ? 48.541 20.756 -10.615 1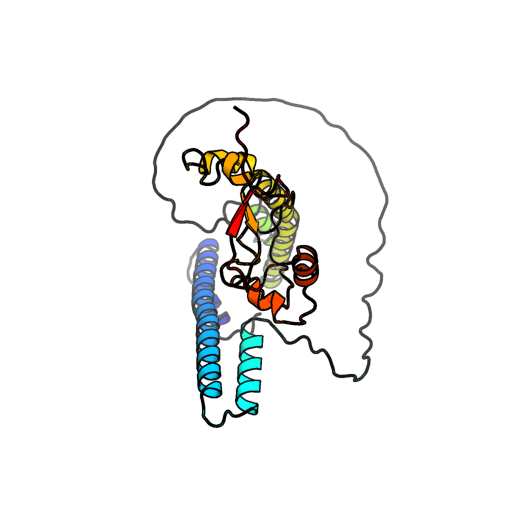.00 36.81 117 ILE A CA 1
ATOM 918 C C . ILE A 1 117 ? 47.383 21.758 -10.491 1.00 36.81 117 ILE A C 1
ATOM 920 O O . ILE A 1 117 ? 46.233 21.399 -10.255 1.00 36.81 117 ILE A O 1
ATOM 924 N N . THR A 1 118 ? 47.770 23.024 -10.582 1.00 37.56 118 THR A N 1
ATOM 925 C CA . THR A 1 118 ? 47.042 24.287 -10.445 1.00 37.56 118 THR A CA 1
ATOM 926 C C . THR A 1 118 ? 46.448 24.798 -11.767 1.00 37.56 118 THR A C 1
ATOM 928 O O . THR A 1 118 ? 46.893 24.392 -12.839 1.00 37.56 118 THR A O 1
ATOM 931 N N . SER A 1 119 ? 45.628 25.861 -11.644 1.00 38.22 119 SER A N 1
ATOM 932 C CA . SER A 1 119 ? 45.253 26.899 -12.651 1.00 38.22 119 SER A CA 1
ATOM 933 C C . SER A 1 119 ? 44.168 26.497 -13.674 1.00 38.22 119 SER A C 1
ATOM 935 O O . SER A 1 119 ? 44.148 25.358 -14.106 1.00 38.22 119 SER A O 1
ATOM 937 N N . SER A 1 120 ? 43.220 27.334 -14.130 1.00 32.66 120 SER A N 1
ATOM 938 C CA . SER A 1 120 ? 43.004 28.797 -14.079 1.00 32.66 120 SER A CA 1
ATOM 939 C C . SER A 1 120 ? 41.595 29.166 -14.611 1.00 32.66 120 SER A C 1
ATOM 941 O O . SER A 1 120 ? 41.059 28.417 -15.417 1.00 32.66 120 SER A O 1
ATOM 943 N N . SER A 1 121 ? 41.077 30.344 -14.206 1.00 34.16 121 SER A N 1
ATOM 944 C CA . SER A 1 121 ? 40.146 31.288 -14.900 1.00 34.16 121 SER A CA 1
ATOM 945 C C . SER A 1 121 ? 38.911 30.729 -15.643 1.00 34.16 121 SER A C 1
ATOM 947 O O . SER A 1 121 ? 39.046 29.955 -16.576 1.00 34.16 121 SER A O 1
ATOM 949 N N . GLY A 1 122 ? 37.661 31.119 -15.382 1.00 33.34 122 GLY A N 1
ATOM 950 C CA . GLY A 1 122 ? 37.126 32.468 -15.176 1.00 33.34 122 GLY A CA 1
ATOM 951 C C . GLY A 1 122 ? 36.290 32.865 -16.405 1.00 33.34 122 GLY A C 1
ATOM 952 O O . GLY A 1 122 ? 36.852 32.884 -17.490 1.00 33.34 122 GLY A O 1
ATOM 953 N N . HIS A 1 123 ? 34.986 33.138 -16.246 1.00 34.72 123 HIS A N 1
ATOM 954 C CA . HIS A 1 123 ? 34.197 34.193 -16.922 1.00 34.72 123 HIS A CA 1
ATOM 955 C C . HIS A 1 123 ? 32.716 34.085 -16.522 1.00 34.72 123 HIS A C 1
ATOM 957 O O . HIS A 1 123 ? 32.070 33.055 -16.704 1.00 34.72 123 HIS A O 1
ATOM 963 N N . ALA A 1 124 ? 32.191 35.181 -15.980 1.00 38.38 124 ALA A N 1
ATOM 964 C CA . ALA A 1 124 ? 30.774 35.417 -15.757 1.00 38.38 124 ALA A CA 1
ATOM 965 C C . ALA A 1 124 ? 30.178 36.118 -16.986 1.00 38.38 124 ALA A C 1
ATOM 967 O O . ALA A 1 124 ? 30.804 37.034 -17.523 1.00 38.38 124 ALA A O 1
ATOM 968 N N . ARG A 1 125 ? 28.944 35.769 -17.376 1.00 33.44 125 ARG A N 1
ATOM 969 C CA . ARG A 1 125 ? 28.030 36.743 -17.984 1.00 33.44 125 ARG A CA 1
ATOM 970 C C . ARG A 1 125 ? 26.553 36.373 -17.808 1.00 33.44 125 ARG A C 1
ATOM 972 O O . ARG A 1 125 ? 26.149 35.220 -17.848 1.00 33.44 125 ARG A O 1
ATOM 979 N N . THR A 1 126 ? 25.826 37.449 -17.568 1.00 32.41 126 THR A N 1
ATOM 980 C CA . THR A 1 126 ? 24.434 37.740 -17.217 1.00 32.41 126 THR A CA 1
ATOM 981 C C . THR A 1 126 ? 23.345 37.339 -18.230 1.00 32.41 126 THR A C 1
ATOM 983 O O . THR A 1 126 ? 23.537 37.521 -19.426 1.00 32.41 126 THR A O 1
ATOM 986 N N . THR A 1 127 ? 22.184 36.933 -17.691 1.00 32.28 127 THR A N 1
ATOM 987 C CA . THR A 1 127 ? 20.812 37.463 -17.930 1.00 32.28 127 THR A CA 1
ATOM 988 C C . THR A 1 127 ? 20.248 37.551 -19.361 1.00 32.28 127 THR A C 1
ATOM 990 O O . THR A 1 127 ? 20.677 38.407 -20.122 1.00 32.28 127 THR A O 1
ATOM 993 N N . PHE A 1 128 ? 19.169 36.804 -19.664 1.00 31.47 128 PHE A N 1
ATOM 994 C CA . PHE A 1 128 ? 17.850 37.375 -20.016 1.00 31.47 128 PHE A CA 1
ATOM 995 C C . PHE A 1 128 ? 16.721 36.327 -20.060 1.00 31.47 128 PHE A C 1
ATOM 997 O O . PHE A 1 128 ? 16.928 35.133 -20.257 1.00 31.47 128 PHE A O 1
ATOM 1004 N N . GLU A 1 129 ? 15.528 36.849 -19.827 1.00 34.44 129 GLU A N 1
ATOM 1005 C CA . GLU A 1 129 ? 14.232 36.254 -19.532 1.00 34.44 129 GLU A CA 1
ATOM 1006 C C . GLU A 1 129 ? 13.420 35.960 -20.809 1.00 34.44 129 GLU A C 1
ATOM 1008 O O . GLU A 1 129 ? 13.441 36.752 -21.750 1.00 34.44 129 GLU A O 1
ATOM 1013 N N . SER A 1 130 ? 12.640 34.872 -20.840 1.00 35.25 130 SER A N 1
ATOM 1014 C CA . SER A 1 130 ? 11.400 34.842 -21.631 1.00 35.25 130 SER A CA 1
ATOM 1015 C C . SER A 1 130 ? 10.431 33.776 -21.123 1.00 35.25 130 SER A C 1
ATOM 1017 O O . SER A 1 130 ? 10.660 32.568 -21.218 1.00 35.25 130 SER A O 1
ATOM 1019 N N . SER A 1 131 ? 9.324 34.266 -20.571 1.00 39.28 131 SER A N 1
ATOM 1020 C CA . SER A 1 1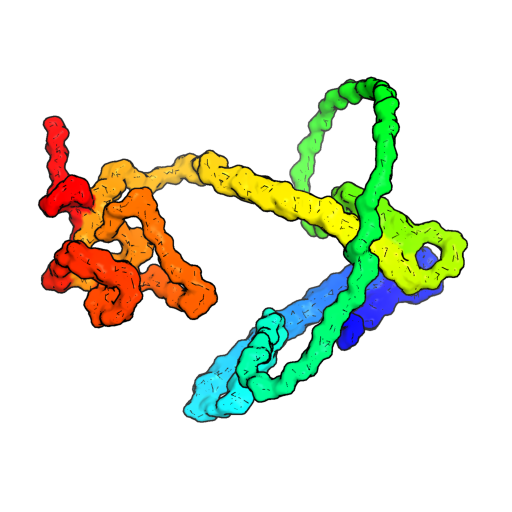31 ? 8.132 33.504 -20.222 1.00 39.28 131 SER A CA 1
ATOM 1021 C C . SER A 1 131 ? 7.439 32.958 -21.472 1.00 39.28 131 SER A C 1
ATOM 1023 O O . SER A 1 131 ? 6.995 33.709 -22.336 1.00 39.28 131 SER A O 1
ATOM 1025 N N . SER A 1 132 ? 7.214 31.645 -21.513 1.00 36.41 132 SER A N 1
ATOM 1026 C CA . SER A 1 132 ? 6.101 31.067 -22.271 1.00 36.41 132 SER A CA 1
ATOM 1027 C C . SER A 1 132 ? 5.586 29.804 -21.591 1.00 36.41 132 SER A C 1
ATOM 1029 O O . SER A 1 132 ? 6.140 28.713 -21.700 1.00 36.41 132 SER A O 1
ATOM 1031 N N . LYS A 1 133 ? 4.483 29.989 -20.859 1.00 47.84 133 LYS A N 1
ATOM 1032 C CA . LYS A 1 133 ? 3.669 28.948 -20.231 1.00 47.84 133 LYS A CA 1
ATOM 1033 C C . LYS A 1 133 ? 2.982 28.120 -21.322 1.00 47.84 133 LYS A C 1
ATOM 1035 O O . LYS A 1 133 ? 1.934 28.498 -21.837 1.00 47.84 133 LYS A O 1
ATOM 1040 N N . ARG A 1 134 ? 3.542 26.953 -21.632 1.00 43.81 134 ARG A N 1
ATOM 1041 C CA . ARG A 1 134 ? 2.797 25.811 -22.178 1.00 43.81 134 ARG A CA 1
ATOM 1042 C C . ARG A 1 134 ? 3.084 24.610 -21.284 1.00 43.81 134 ARG A C 1
ATOM 1044 O O . ARG A 1 134 ? 4.233 24.374 -20.925 1.00 43.81 134 ARG A O 1
ATOM 1051 N N . LYS A 1 135 ? 2.030 23.908 -20.862 1.00 43.75 135 LYS A N 1
ATOM 1052 C CA . LYS A 1 135 ? 2.132 22.687 -20.049 1.00 43.75 135 LYS A CA 1
ATOM 1053 C C . LYS A 1 135 ? 2.987 21.666 -20.817 1.00 43.75 135 LYS A C 1
ATOM 1055 O O . LYS A 1 135 ? 2.597 21.339 -21.936 1.00 43.75 135 LYS A O 1
ATOM 1060 N N . PRO A 1 136 ? 4.121 21.184 -20.281 1.00 39.69 136 PRO A N 1
ATOM 1061 C CA . PRO A 1 136 ? 4.887 20.162 -20.968 1.00 39.69 136 PRO A CA 1
ATOM 1062 C C . PRO A 1 136 ? 4.196 18.813 -20.787 1.00 39.69 136 PRO A C 1
ATOM 1064 O O . PRO A 1 136 ? 3.946 18.375 -19.660 1.00 39.69 136 PRO A O 1
ATOM 1067 N N . ASP A 1 137 ? 3.923 18.150 -21.908 1.00 39.75 137 ASP A N 1
ATOM 1068 C CA . ASP A 1 137 ? 3.770 16.703 -21.943 1.00 39.75 137 ASP A CA 1
ATOM 1069 C C . ASP A 1 137 ? 4.944 16.090 -21.178 1.00 39.75 137 ASP A C 1
ATOM 1071 O O . ASP A 1 137 ? 6.108 16.416 -21.425 1.00 39.75 137 ASP A O 1
ATOM 1075 N N . SER A 1 138 ? 4.643 15.253 -20.187 1.00 39.34 138 SER A N 1
ATOM 1076 C CA . SER A 1 138 ? 5.637 14.630 -19.321 1.00 39.34 138 SER A CA 1
ATOM 1077 C C . SER A 1 138 ? 6.440 13.593 -20.108 1.00 39.34 138 SER A C 1
ATOM 1079 O O . SER A 1 138 ? 6.216 12.384 -20.035 1.00 39.34 138 SER A O 1
ATOM 1081 N N . VAL A 1 139 ? 7.411 14.078 -20.882 1.00 40.78 139 VAL A N 1
ATOM 1082 C CA . VAL A 1 139 ? 8.447 13.253 -21.496 1.00 40.78 139 VAL A CA 1
ATOM 1083 C C . VAL A 1 139 ? 9.100 12.441 -20.371 1.00 40.78 139 VAL A C 1
ATOM 1085 O O . VAL A 1 139 ? 9.441 13.013 -19.330 1.00 40.78 139 VAL A O 1
ATOM 1088 N N . PRO A 1 140 ? 9.269 11.115 -20.521 1.00 43.97 140 PRO A N 1
ATOM 1089 C CA . PRO A 1 140 ? 9.872 10.284 -19.490 1.00 43.97 140 PRO A CA 1
ATOM 1090 C C . PRO A 1 140 ? 11.212 10.878 -19.028 1.00 43.97 140 PRO A C 1
ATOM 1092 O O . PRO A 1 140 ? 12.180 10.909 -19.786 1.00 43.97 140 PRO A O 1
ATOM 1095 N N . ILE A 1 141 ? 11.266 11.306 -17.760 1.00 53.06 141 ILE A N 1
ATOM 1096 C CA . ILE A 1 141 ? 12.359 12.039 -17.075 1.00 53.06 141 ILE A CA 1
ATOM 1097 C C . ILE A 1 141 ? 13.722 11.294 -17.098 1.00 53.06 141 ILE A C 1
ATOM 1099 O O . ILE A 1 141 ? 14.721 11.744 -16.543 1.00 53.06 141 ILE A O 1
ATOM 1103 N N . MET A 1 142 ? 13.821 10.126 -17.738 1.00 49.50 142 MET A N 1
ATOM 1104 C CA . MET A 1 142 ? 15.088 9.402 -17.861 1.00 49.50 142 MET A CA 1
ATOM 1105 C C . MET A 1 142 ? 16.064 9.997 -18.883 1.00 49.50 142 MET A C 1
ATOM 1107 O O . MET A 1 142 ? 17.258 9.765 -18.719 1.00 49.50 142 MET A O 1
ATOM 1111 N N . PHE A 1 143 ? 15.611 10.732 -19.906 1.00 47.97 143 PHE A N 1
ATOM 1112 C CA . PHE A 1 143 ? 16.483 11.115 -21.031 1.00 47.97 143 PHE A CA 1
ATOM 1113 C C . PHE A 1 143 ? 17.278 12.410 -20.845 1.00 47.97 143 PHE A C 1
ATOM 1115 O O . PHE A 1 143 ? 18.264 12.603 -21.543 1.00 47.97 143 PHE A O 1
ATOM 1122 N N . SER A 1 144 ? 16.932 13.251 -19.871 1.00 60.16 144 SER A N 1
ATOM 1123 C CA . SER A 1 144 ? 17.688 14.473 -19.555 1.00 60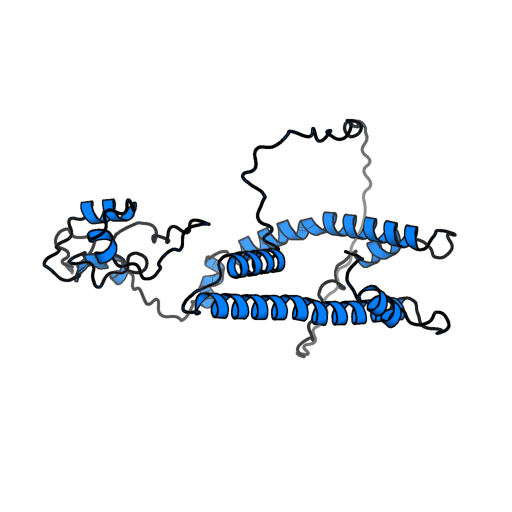.16 144 SER A CA 1
ATOM 1124 C C . SER A 1 144 ? 18.748 14.271 -18.466 1.00 60.16 144 SER A C 1
ATOM 1126 O O . SER A 1 144 ? 19.301 15.234 -17.937 1.00 60.16 144 SER A O 1
ATOM 1128 N N . LYS A 1 145 ? 19.038 13.022 -18.084 1.00 74.75 145 LYS A N 1
ATOM 1129 C CA . LYS A 1 145 ? 19.992 12.752 -17.008 1.00 74.75 145 LYS A CA 1
ATOM 1130 C C . LYS A 1 145 ? 21.421 12.814 -17.531 1.00 74.75 145 LYS A C 1
ATOM 1132 O O . LYS A 1 145 ? 21.846 11.962 -18.312 1.00 74.75 145 LYS A O 1
ATOM 1137 N N . VAL A 1 146 ? 22.159 13.807 -17.040 1.00 84.19 146 VAL A N 1
ATOM 1138 C CA . VAL A 1 146 ? 23.581 14.019 -17.326 1.00 84.19 146 VAL A CA 1
ATOM 1139 C C . VAL A 1 146 ? 24.352 12.697 -17.201 1.00 84.19 146 VAL A C 1
ATOM 1141 O O . VAL A 1 146 ? 24.250 11.977 -16.204 1.00 84.19 146 VAL A O 1
ATOM 1144 N N . GLY A 1 147 ? 25.095 12.350 -18.253 1.00 87.75 147 GLY A N 1
ATOM 1145 C CA . GLY A 1 147 ? 25.970 11.175 -18.290 1.00 87.75 147 GLY A CA 1
ATOM 1146 C C . GLY A 1 147 ? 25.317 9.845 -18.688 1.00 87.75 147 GLY A C 1
ATOM 1147 O O . GLY A 1 147 ? 26.048 8.866 -18.842 1.00 87.75 147 GLY A O 1
ATOM 1148 N N . PHE A 1 148 ? 23.994 9.776 -18.896 1.00 89.75 148 PHE A N 1
ATOM 1149 C CA . PHE A 1 148 ? 23.351 8.543 -19.378 1.00 89.75 148 PHE A CA 1
ATOM 1150 C C . PHE A 1 148 ? 23.768 8.200 -20.815 1.00 89.75 148 PHE A C 1
ATOM 1152 O O . PHE A 1 148 ? 24.111 7.055 -21.103 1.00 89.75 148 PHE A O 1
ATOM 1159 N N . GLU A 1 149 ? 23.806 9.197 -21.699 1.00 89.56 149 GLU A N 1
ATOM 1160 C CA . GLU A 1 149 ? 24.252 9.030 -23.087 1.00 89.56 149 GLU A CA 1
ATOM 1161 C C . GLU A 1 149 ? 25.710 8.562 -23.157 1.00 89.56 149 GLU A C 1
ATOM 1163 O O . GLU A 1 149 ? 26.007 7.566 -23.811 1.00 89.56 149 GLU A O 1
ATOM 1168 N N . ALA A 1 150 ? 26.598 9.178 -22.372 1.00 92.62 150 ALA A N 1
ATOM 1169 C CA . ALA A 1 150 ? 27.996 8.764 -22.277 1.00 92.62 150 ALA A CA 1
ATOM 1170 C C . ALA A 1 150 ? 28.152 7.303 -21.812 1.00 92.62 150 ALA A C 1
ATOM 1172 O O . ALA A 1 150 ? 29.051 6.603 -22.273 1.00 92.62 150 ALA A O 1
ATOM 1173 N N . ALA A 1 151 ? 27.278 6.817 -20.923 1.00 93.44 151 ALA A N 1
ATOM 1174 C CA . ALA A 1 151 ? 27.279 5.415 -20.505 1.00 93.44 151 ALA A CA 1
ATOM 1175 C C . ALA A 1 151 ? 26.823 4.469 -21.629 1.00 93.44 151 ALA A C 1
ATOM 1177 O O . ALA A 1 151 ? 27.390 3.387 -21.779 1.00 93.44 151 ALA A O 1
ATOM 1178 N N . ILE A 1 152 ? 25.836 4.871 -22.441 1.00 92.75 152 ILE A N 1
ATOM 1179 C CA . ILE A 1 152 ? 25.419 4.099 -23.620 1.00 92.75 152 ILE A CA 1
ATOM 1180 C C . ILE A 1 152 ? 26.554 4.045 -24.640 1.00 92.75 152 ILE A C 1
ATOM 1182 O O . ILE A 1 152 ? 26.889 2.953 -25.084 1.00 92.75 152 ILE A O 1
ATOM 1186 N N . VAL A 1 153 ? 27.168 5.185 -24.966 1.00 93.19 153 VAL A N 1
ATOM 1187 C CA . VAL A 1 153 ? 28.261 5.266 -25.947 1.00 93.19 153 VAL A CA 1
ATOM 1188 C C . VAL A 1 153 ? 29.451 4.407 -25.511 1.00 93.19 153 VAL A C 1
ATOM 1190 O O . VAL A 1 153 ? 29.908 3.566 -26.281 1.00 93.19 153 VAL A O 1
ATOM 1193 N N . ARG A 1 154 ? 29.892 4.511 -24.246 1.00 93.56 154 ARG A N 1
ATOM 1194 C CA . ARG A 1 154 ? 30.969 3.656 -23.708 1.00 93.56 154 ARG A CA 1
ATOM 1195 C C . ARG A 1 154 ? 30.635 2.170 -23.762 1.00 93.56 154 ARG A C 1
ATOM 1197 O O . ARG A 1 154 ? 31.509 1.351 -24.021 1.00 93.56 154 ARG A O 1
ATOM 1204 N N . GLY A 1 155 ? 29.388 1.819 -23.465 1.00 92.50 155 GLY A N 1
ATOM 1205 C CA . GLY A 1 155 ? 28.972 0.426 -23.395 1.00 92.50 155 GLY A CA 1
ATOM 1206 C C . GLY A 1 155 ? 28.682 -0.195 -24.758 1.00 92.50 155 GLY A C 1
ATOM 1207 O O . GLY A 1 155 ? 28.803 -1.407 -24.904 1.00 92.50 155 GLY A O 1
ATOM 1208 N N . TRP A 1 156 ? 28.301 0.615 -25.745 1.00 93.69 156 TRP A N 1
ATOM 1209 C CA . TRP A 1 156 ? 28.081 0.166 -27.117 1.00 93.69 156 TRP A CA 1
ATOM 1210 C C . TRP A 1 156 ? 29.398 -0.008 -27.880 1.00 93.69 156 TRP A C 1
ATOM 1212 O O . TRP A 1 156 ? 29.511 -0.933 -28.683 1.00 93.69 156 TRP A O 1
ATOM 1222 N N . GLY A 1 157 ? 30.397 0.822 -27.563 1.00 90.50 157 GLY A N 1
ATOM 1223 C CA . GLY A 1 157 ? 31.690 0.828 -28.239 1.00 90.50 157 GLY A CA 1
ATOM 1224 C C . GLY A 1 157 ? 31.614 1.433 -29.641 1.00 90.50 157 GLY A C 1
ATOM 1225 O O . GLY A 1 157 ? 30.560 1.896 -30.081 1.00 90.50 157 GLY A O 1
ATOM 1226 N N . ASP A 1 158 ? 32.752 1.435 -30.333 1.00 89.00 158 ASP A N 1
ATOM 1227 C CA . ASP A 1 158 ? 32.834 1.905 -31.713 1.00 89.00 158 ASP A CA 1
ATOM 1228 C C . ASP A 1 158 ? 32.244 0.872 -32.689 1.00 89.00 158 ASP A C 1
ATOM 1230 O O . ASP A 1 158 ? 32.402 -0.346 -32.517 1.00 89.00 158 ASP A O 1
ATOM 1234 N N . MET A 1 159 ? 31.566 1.366 -33.724 1.00 80.31 159 MET A N 1
ATOM 1235 C CA . MET A 1 159 ? 30.902 0.565 -34.750 1.00 80.31 159 MET A CA 1
ATOM 1236 C C . MET A 1 159 ? 31.882 -0.316 -35.529 1.00 80.31 159 MET A C 1
ATOM 1238 O O . MET A 1 159 ? 31.473 -1.383 -35.988 1.00 80.31 159 MET A O 1
ATOM 1242 N N . GLU A 1 160 ? 33.152 0.080 -35.614 1.00 84.62 160 GLU A N 1
ATOM 1243 C CA . GLU A 1 160 ? 34.195 -0.577 -36.414 1.00 84.62 160 GLU A CA 1
ATOM 1244 C C . GLU A 1 160 ? 34.723 -1.887 -35.812 1.00 84.62 160 GLU A C 1
ATOM 1246 O O . GLU A 1 160 ? 35.369 -2.687 -36.488 1.00 84.62 160 GLU A O 1
ATOM 1251 N N . THR A 1 161 ? 34.436 -2.156 -34.538 1.00 82.81 161 THR A N 1
ATOM 1252 C CA . THR A 1 161 ? 34.938 -3.369 -33.885 1.00 82.81 161 THR A CA 1
ATOM 1253 C C . THR A 1 161 ? 34.128 -4.595 -34.305 1.00 82.81 161 THR A C 1
ATOM 1255 O O . THR A 1 161 ? 32.906 -4.614 -34.176 1.00 82.81 161 THR A O 1
ATOM 1258 N N . ASN A 1 162 ? 34.791 -5.659 -34.763 1.00 91.38 162 ASN A N 1
ATOM 1259 C CA . ASN A 1 162 ? 34.160 -6.926 -35.167 1.00 91.38 162 ASN A CA 1
ATOM 1260 C C . ASN A 1 162 ? 33.697 -7.749 -33.940 1.00 91.38 162 ASN A C 1
ATOM 1262 O O . ASN A 1 162 ? 34.129 -8.871 -33.690 1.00 91.38 162 ASN A O 1
ATOM 1266 N N . VAL A 1 163 ? 32.865 -7.134 -33.102 1.00 91.12 163 VAL A N 1
ATOM 1267 C CA . VAL A 1 163 ? 32.342 -7.670 -31.845 1.00 91.12 163 VAL A CA 1
ATOM 1268 C C . VAL A 1 163 ? 30.895 -8.074 -32.070 1.00 91.12 163 VAL A C 1
ATOM 1270 O O . VAL A 1 163 ? 30.127 -7.329 -32.684 1.00 91.12 163 VAL A O 1
ATOM 1273 N N . SER A 1 164 ? 30.505 -9.240 -31.552 1.00 94.75 164 SER A N 1
ATOM 1274 C CA . SER A 1 164 ? 29.138 -9.728 -31.713 1.00 94.75 164 SER A CA 1
ATOM 1275 C C . SER A 1 164 ? 28.125 -8.735 -31.126 1.00 94.75 164 SER A C 1
ATOM 1277 O O . SER A 1 164 ? 28.363 -8.090 -30.098 1.00 94.75 164 SER A O 1
ATOM 1279 N N . LEU A 1 165 ? 26.947 -8.633 -31.749 1.00 88.88 165 LEU A N 1
ATOM 1280 C CA . LEU A 1 165 ? 25.852 -7.794 -31.249 1.00 88.88 165 LEU A CA 1
ATOM 1281 C C . LEU A 1 165 ? 25.508 -8.117 -29.782 1.00 88.88 165 LEU A C 1
ATOM 1283 O O . LEU A 1 165 ? 25.201 -7.221 -28.994 1.00 88.88 165 LEU A O 1
ATOM 1287 N N . MET A 1 166 ? 25.595 -9.392 -29.400 1.00 88.25 166 MET A N 1
ATOM 1288 C CA . MET A 1 166 ? 25.291 -9.848 -28.043 1.00 88.25 166 MET A CA 1
ATOM 1289 C C . MET A 1 166 ? 26.309 -9.348 -27.014 1.00 88.25 166 MET A C 1
ATOM 1291 O O . MET A 1 166 ? 25.921 -8.978 -25.899 1.00 88.25 166 MET A O 1
ATOM 1295 N N . ASP A 1 167 ? 27.583 -9.258 -27.388 1.00 89.38 167 ASP A N 1
ATOM 1296 C CA . ASP A 1 167 ? 28.631 -8.705 -26.529 1.00 89.38 167 ASP A CA 1
ATOM 1297 C C . ASP A 1 167 ? 28.474 -7.190 -26.368 1.00 89.38 167 ASP A C 1
ATOM 1299 O O . ASP A 1 167 ? 28.568 -6.679 -25.250 1.00 89.38 167 ASP A O 1
ATOM 1303 N N . ARG A 1 168 ? 28.109 -6.474 -27.442 1.00 89.62 168 ARG A N 1
ATOM 1304 C CA . ARG A 1 168 ? 27.794 -5.032 -27.381 1.00 89.62 168 ARG A CA 1
ATOM 1305 C C . ARG A 1 168 ? 26.601 -4.747 -26.465 1.00 89.62 168 ARG A C 1
ATOM 1307 O O . ARG A 1 168 ? 26.662 -3.868 -25.605 1.00 89.62 168 ARG A O 1
ATOM 1314 N N . ILE A 1 169 ? 25.528 -5.538 -26.565 1.00 89.00 169 ILE A N 1
ATOM 1315 C CA . ILE A 1 169 ? 24.367 -5.424 -25.664 1.00 89.00 169 ILE A CA 1
ATOM 1316 C C . ILE A 1 169 ? 24.777 -5.698 -24.209 1.00 89.00 169 ILE A C 1
ATOM 1318 O O . ILE A 1 169 ? 24.312 -5.014 -23.291 1.00 89.00 169 ILE A O 1
ATOM 1322 N N . SER A 1 170 ? 25.642 -6.687 -23.981 1.00 90.56 170 SER A N 1
ATOM 1323 C CA . SER A 1 170 ? 26.120 -7.051 -22.644 1.00 90.56 170 SER A CA 1
ATOM 1324 C C . SER A 1 170 ? 26.982 -5.948 -22.021 1.00 90.56 170 SER A C 1
ATOM 1326 O O . SER A 1 170 ? 26.759 -5.578 -20.864 1.00 90.56 170 SER A O 1
ATOM 1328 N N . SER A 1 171 ? 27.889 -5.357 -22.798 1.00 93.62 171 SER A N 1
ATOM 1329 C CA . SER A 1 171 ? 28.708 -4.207 -22.396 1.00 93.62 171 SER A CA 1
ATOM 1330 C C . SER A 1 171 ? 27.856 -2.967 -22.113 1.00 93.62 171 SER A C 1
ATOM 1332 O O . SER A 1 171 ? 28.002 -2.349 -21.056 1.00 93.62 171 SER A O 1
ATOM 1334 N N . CYS A 1 172 ? 26.864 -2.675 -22.957 1.00 93.88 172 CYS A N 1
ATOM 1335 C CA . CYS A 1 172 ? 25.913 -1.585 -22.739 1.00 93.88 172 CYS A CA 1
ATOM 1336 C C . CYS A 1 172 ? 25.118 -1.762 -21.437 1.00 93.88 172 CYS A C 1
ATOM 1338 O O . CYS A 1 172 ? 25.005 -0.841 -20.626 1.00 93.88 172 CYS A O 1
ATOM 1340 N N . ARG A 1 173 ? 24.637 -2.979 -21.151 1.00 89.00 173 ARG A N 1
ATOM 1341 C CA . ARG A 1 173 ? 23.964 -3.285 -19.875 1.00 89.00 173 ARG A CA 1
ATOM 1342 C C . ARG A 1 173 ? 24.879 -3.088 -18.669 1.00 89.00 173 ARG A C 1
ATOM 1344 O O . ARG A 1 173 ? 24.414 -2.593 -17.639 1.00 89.00 173 ARG A O 1
ATOM 1351 N N . LYS A 1 174 ? 26.152 -3.474 -18.783 1.00 94.94 174 LYS A N 1
ATOM 1352 C CA . LYS A 1 174 ? 27.150 -3.306 -17.723 1.00 94.94 174 LYS A CA 1
ATOM 1353 C C . LYS A 1 174 ? 27.378 -1.824 -17.420 1.00 94.94 174 LYS A C 1
ATOM 1355 O O . LYS A 1 174 ? 27.246 -1.439 -16.260 1.00 94.94 174 LYS A O 1
ATOM 1360 N N . GLU A 1 175 ? 27.615 -0.999 -18.437 1.00 95.75 175 GLU A N 1
ATOM 1361 C CA . GLU A 1 175 ? 27.814 0.449 -18.273 1.00 95.75 175 GLU A CA 1
ATOM 1362 C C . GLU A 1 175 ? 26.566 1.151 -17.727 1.00 95.75 175 GLU A C 1
ATOM 1364 O O . GLU A 1 175 ? 26.668 1.941 -16.791 1.00 95.75 175 GLU A O 1
ATOM 1369 N N . ILE A 1 176 ? 25.366 0.801 -18.203 1.00 91.94 176 ILE A N 1
ATOM 1370 C CA . ILE A 1 176 ? 24.113 1.332 -17.640 1.00 91.94 176 ILE A CA 1
ATOM 1371 C C . ILE A 1 176 ? 23.959 0.925 -16.170 1.00 91.94 176 ILE A C 1
ATOM 1373 O O . ILE A 1 176 ? 23.487 1.717 -15.355 1.00 91.94 176 ILE A O 1
ATOM 1377 N N . SER A 1 177 ? 24.339 -0.301 -15.799 1.00 88.88 177 SER A N 1
ATOM 1378 C CA . SER A 1 177 ? 24.299 -0.729 -14.399 1.00 88.88 177 SER A CA 1
ATOM 1379 C C . SER A 1 177 ? 25.307 0.025 -13.535 1.00 88.88 177 SER A C 1
ATOM 1381 O O . SER A 1 177 ? 24.992 0.294 -12.377 1.00 88.88 177 SER A O 1
ATOM 1383 N N . ILE A 1 178 ? 26.496 0.329 -14.057 1.00 91.00 178 ILE A N 1
ATOM 1384 C CA . ILE A 1 178 ? 27.502 1.141 -13.363 1.00 91.00 178 ILE A CA 1
ATOM 1385 C C . ILE A 1 178 ? 26.967 2.559 -13.187 1.00 91.00 178 ILE A C 1
ATOM 1387 O O . ILE A 1 178 ? 26.928 3.044 -12.060 1.00 91.00 178 ILE A O 1
ATOM 1391 N N . TRP A 1 179 ? 26.455 3.166 -14.260 1.00 92.69 179 TRP A N 1
ATOM 1392 C CA . TRP A 1 179 ? 25.846 4.491 -14.224 1.00 92.69 179 TRP A CA 1
ATOM 1393 C C . TRP A 1 179 ? 24.696 4.561 -13.217 1.00 92.69 179 TRP A C 1
ATOM 1395 O O . TRP A 1 179 ? 24.652 5.481 -12.411 1.00 92.69 179 TRP A O 1
ATOM 1405 N N . LYS A 1 180 ? 23.803 3.561 -13.181 1.00 85.25 180 LYS A N 1
ATOM 1406 C CA . LYS A 1 180 ? 22.728 3.496 -12.177 1.00 85.25 180 LYS A CA 1
ATOM 1407 C C . LYS A 1 180 ? 23.274 3.471 -10.751 1.00 85.25 180 LYS A C 1
ATOM 1409 O O . LYS A 1 180 ? 22.767 4.202 -9.917 1.00 85.25 180 LYS A O 1
ATOM 1414 N N . LYS A 1 181 ? 24.326 2.690 -10.484 1.00 84.75 181 LYS A N 1
ATOM 1415 C CA . LYS A 1 181 ? 24.953 2.612 -9.154 1.00 84.75 181 LYS A CA 1
ATOM 1416 C C . LYS A 1 181 ? 25.658 3.906 -8.754 1.00 84.75 181 LYS A C 1
ATOM 1418 O O . LYS A 1 181 ? 25.576 4.294 -7.598 1.00 84.75 181 LYS A O 1
ATOM 1423 N N . SER A 1 182 ? 26.335 4.576 -9.686 1.00 82.19 182 SER A N 1
ATOM 1424 C CA . SER A 1 182 ? 26.924 5.894 -9.419 1.00 82.19 182 SER A CA 1
ATOM 1425 C C . SER A 1 182 ? 25.852 6.973 -9.275 1.00 82.19 182 SER A C 1
ATOM 1427 O O . SER A 1 182 ? 26.026 7.920 -8.521 1.00 82.19 182 SER A O 1
ATOM 1429 N N . TYR A 1 183 ? 24.724 6.820 -9.971 1.00 76.12 183 TYR A N 1
ATOM 1430 C CA . TYR A 1 183 ? 23.597 7.744 -9.912 1.00 76.12 183 TYR A CA 1
ATOM 1431 C C . TYR A 1 183 ? 22.681 7.489 -8.709 1.00 76.12 183 TYR A C 1
ATOM 1433 O O . TYR A 1 183 ? 21.961 8.401 -8.322 1.00 76.12 183 TYR A O 1
ATOM 1441 N N . ASP A 1 184 ? 22.723 6.312 -8.074 1.00 64.31 184 ASP A N 1
ATOM 1442 C CA . ASP A 1 184 ? 22.005 6.005 -6.825 1.00 64.31 184 ASP A CA 1
ATOM 1443 C C . ASP A 1 184 ? 22.458 6.877 -5.640 1.00 64.31 184 ASP A C 1
ATOM 1445 O O . ASP A 1 184 ? 21.765 6.921 -4.623 1.00 64.31 184 ASP A O 1
ATOM 1449 N N . LEU A 1 185 ? 23.524 7.674 -5.788 1.00 56.03 185 LEU A N 1
ATOM 1450 C CA . LEU A 1 185 ? 23.795 8.825 -4.916 1.00 56.03 185 LEU A CA 1
ATOM 1451 C C . LEU A 1 185 ? 22.629 9.840 -4.905 1.00 56.03 185 LEU A C 1
ATOM 1453 O O . LEU A 1 185 ? 22.366 10.454 -3.873 1.00 56.03 185 LEU A O 1
ATOM 1457 N N . ASN A 1 186 ? 21.822 9.903 -5.971 1.00 56.12 186 ASN A N 1
ATOM 1458 C CA . ASN A 1 186 ? 20.564 10.650 -5.991 1.00 56.12 186 ASN A CA 1
ATOM 1459 C C . ASN A 1 186 ? 19.475 10.026 -5.120 1.00 56.12 186 ASN A C 1
ATOM 1461 O O . ASN A 1 186 ? 18.531 10.724 -4.799 1.00 56.12 186 ASN A O 1
ATOM 1465 N N . SER A 1 187 ? 19.528 8.747 -4.732 1.00 63.84 187 SER A N 1
ATOM 1466 C CA . SER A 1 187 ? 18.549 8.228 -3.765 1.00 63.84 187 SER A CA 1
ATOM 1467 C C . SER A 1 187 ? 18.814 8.807 -2.376 1.00 63.84 187 SER A C 1
ATOM 1469 O O . SER A 1 187 ? 17.872 9.221 -1.711 1.00 63.84 187 SER A O 1
ATOM 1471 N N . HIS A 1 188 ? 20.085 8.946 -1.987 1.00 66.75 188 HIS A N 1
ATOM 1472 C CA . HIS A 1 188 ? 20.479 9.596 -0.741 1.00 66.75 188 HIS A CA 1
ATOM 1473 C C . HIS A 1 188 ? 20.203 11.102 -0.779 1.00 66.75 188 HIS A C 1
ATOM 1475 O O . HIS A 1 188 ? 19.574 11.612 0.138 1.00 66.75 188 HIS A O 1
ATOM 1481 N N . GLU A 1 189 ? 20.580 11.804 -1.852 1.00 70.12 189 GLU A N 1
ATOM 1482 C CA . GLU A 1 189 ? 20.256 13.230 -2.004 1.00 70.12 189 GLU A CA 1
ATOM 1483 C C . GLU A 1 189 ? 18.756 13.476 -2.148 1.00 70.12 189 GLU A C 1
ATOM 1485 O O . GLU A 1 189 ? 18.251 14.434 -1.585 1.00 70.12 189 GLU A O 1
ATOM 1490 N N . LYS A 1 190 ? 18.002 12.594 -2.812 1.00 70.31 190 LYS A N 1
ATOM 1491 C CA . LYS A 1 190 ? 16.537 12.685 -2.878 1.00 70.31 190 LYS A CA 1
ATOM 1492 C C . LYS A 1 190 ? 15.888 12.348 -1.543 1.00 70.31 190 LYS A C 1
ATOM 1494 O O . LYS A 1 190 ? 14.883 12.957 -1.219 1.00 70.31 190 LYS A O 1
ATOM 1499 N N . ILE A 1 191 ? 16.440 11.427 -0.750 1.00 74.06 191 ILE A N 1
ATOM 1500 C CA . ILE A 1 191 ? 15.997 11.186 0.630 1.00 74.06 191 ILE A CA 1
ATOM 1501 C C . ILE A 1 191 ? 16.326 12.394 1.509 1.00 74.06 191 ILE A C 1
ATOM 1503 O O . ILE A 1 191 ? 15.481 12.791 2.299 1.00 74.06 191 ILE A O 1
ATOM 1507 N N . LEU A 1 192 ? 17.508 12.999 1.378 1.00 74.50 192 LEU A N 1
ATOM 1508 C CA . LEU A 1 192 ? 17.871 14.222 2.093 1.00 74.50 192 LEU A CA 1
ATOM 1509 C C . LEU A 1 192 ? 17.006 15.404 1.661 1.00 74.50 192 LEU A C 1
ATOM 1511 O O . LEU A 1 192 ? 16.546 16.141 2.517 1.00 74.50 192 LEU A O 1
ATOM 1515 N N . TRP A 1 193 ? 16.723 15.543 0.368 1.00 73.56 193 TRP A N 1
ATOM 1516 C CA . TRP A 1 193 ? 15.833 16.563 -0.172 1.00 73.56 193 TRP A CA 1
ATOM 1517 C C . TRP A 1 193 ? 14.394 16.332 0.278 1.00 73.56 193 TRP A C 1
ATOM 1519 O O . TRP A 1 193 ? 13.750 17.270 0.713 1.00 73.56 193 TRP A O 1
ATOM 1529 N N . LEU A 1 194 ? 13.898 15.090 0.264 1.00 71.50 194 LEU A N 1
ATOM 1530 C CA . LEU A 1 194 ? 12.584 14.756 0.815 1.00 71.50 194 LEU A CA 1
ATOM 1531 C C . LEU A 1 194 ? 12.538 15.012 2.322 1.00 71.50 194 LEU A C 1
ATOM 15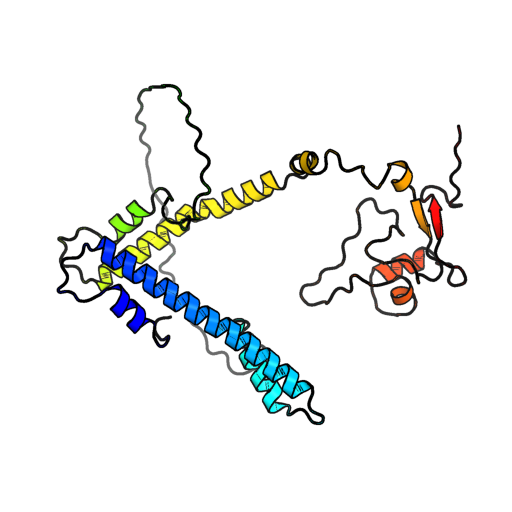33 O O . LEU A 1 194 ? 11.544 15.537 2.798 1.00 71.50 194 LEU A O 1
ATOM 1537 N N . LYS A 1 195 ? 13.599 14.700 3.072 1.00 72.88 195 LYS A N 1
ATOM 1538 C CA . LYS A 1 195 ? 13.700 15.017 4.505 1.00 72.88 195 LYS A CA 1
ATOM 1539 C C . LYS A 1 195 ? 13.756 16.525 4.761 1.00 72.88 195 LYS A C 1
ATOM 1541 O O . LYS A 1 195 ? 13.111 16.980 5.693 1.00 72.88 195 LYS A O 1
ATOM 1546 N N . ALA A 1 196 ? 14.475 17.283 3.936 1.00 70.62 196 ALA A N 1
ATOM 1547 C CA . ALA A 1 196 ? 14.567 18.738 4.022 1.00 70.62 196 ALA A CA 1
ATOM 1548 C C . ALA A 1 196 ? 13.242 19.413 3.632 1.00 70.62 196 ALA A C 1
ATOM 1550 O O . ALA A 1 196 ? 12.780 20.288 4.345 1.00 70.62 196 ALA A O 1
ATOM 1551 N N . ALA A 1 197 ? 12.581 18.946 2.571 1.00 63.97 197 ALA A N 1
ATOM 1552 C CA . ALA A 1 197 ? 11.261 19.412 2.142 1.00 63.97 197 ALA A CA 1
ATOM 1553 C C . ALA A 1 197 ? 10.117 18.935 3.058 1.00 63.97 197 ALA A C 1
ATOM 1555 O O . ALA A 1 197 ? 9.007 19.447 2.973 1.00 63.97 197 ALA A O 1
ATOM 1556 N N . SER A 1 198 ? 10.372 17.952 3.929 1.00 64.44 198 SER A N 1
ATOM 1557 C CA . SER A 1 198 ? 9.450 17.526 4.992 1.00 64.44 198 SER A CA 1
ATOM 1558 C C . SER A 1 198 ? 9.705 18.263 6.309 1.00 64.44 198 SER A C 1
ATOM 1560 O O . SER A 1 198 ? 9.218 17.819 7.349 1.00 64.44 198 SER A O 1
ATOM 1562 N N . ASN A 1 199 ? 10.492 19.345 6.303 1.00 68.69 199 ASN A N 1
ATOM 1563 C CA . ASN A 1 199 ? 10.634 20.184 7.481 1.00 68.69 199 ASN A CA 1
ATOM 1564 C C . ASN A 1 199 ? 9.251 20.775 7.809 1.00 68.69 199 ASN A C 1
ATOM 1566 O O . ASN A 1 199 ? 8.700 21.497 6.977 1.00 68.69 199 ASN A O 1
ATOM 1570 N N . PRO A 1 200 ? 8.652 20.476 8.975 1.00 63.03 200 PRO A N 1
ATOM 1571 C CA . PRO A 1 200 ? 7.299 20.932 9.300 1.00 63.03 200 PRO A CA 1
ATOM 1572 C C . PRO A 1 200 ? 7.159 22.462 9.246 1.00 63.03 200 PRO A C 1
ATOM 1574 O O . PRO A 1 200 ? 6.078 22.961 8.950 1.00 63.03 200 PRO A O 1
ATOM 1577 N N . ALA A 1 201 ? 8.261 23.196 9.437 1.00 69.00 201 ALA A N 1
ATOM 1578 C CA . ALA A 1 201 ? 8.310 24.650 9.303 1.00 69.00 201 ALA A CA 1
ATOM 1579 C C . ALA A 1 201 ? 8.057 25.164 7.869 1.00 69.00 201 ALA A C 1
ATOM 1581 O O . ALA A 1 201 ? 7.567 26.276 7.713 1.00 69.00 201 ALA A O 1
ATOM 1582 N N . ASP A 1 202 ? 8.334 24.373 6.826 1.00 61.25 202 ASP A N 1
ATOM 1583 C CA . ASP A 1 202 ? 8.080 24.762 5.426 1.00 61.25 202 ASP A CA 1
ATOM 1584 C C . ASP A 1 202 ? 6.644 24.445 4.971 1.00 61.25 202 ASP A C 1
ATOM 1586 O O . ASP A 1 202 ? 6.218 24.881 3.900 1.00 61.25 202 ASP A O 1
ATOM 1590 N N . LEU A 1 203 ? 5.873 23.704 5.777 1.00 66.06 203 LEU A N 1
ATOM 1591 C CA . LEU A 1 203 ? 4.447 23.466 5.535 1.00 66.06 203 LEU A CA 1
ATOM 1592 C C . LEU A 1 203 ? 3.555 24.518 6.213 1.00 66.06 203 LEU A C 1
ATOM 1594 O O . LEU A 1 203 ? 2.411 24.673 5.801 1.00 66.06 203 LEU A O 1
ATOM 1598 N N . GLU A 1 204 ? 4.066 25.273 7.192 1.00 69.00 204 GLU A N 1
ATOM 1599 C CA . GLU A 1 204 ? 3.356 26.383 7.855 1.00 69.00 204 GLU A CA 1
ATOM 1600 C C . GLU A 1 204 ? 2.705 27.373 6.867 1.00 69.00 204 GLU A C 1
ATOM 1602 O O . GLU A 1 204 ? 1.516 27.662 7.007 1.00 69.00 204 GLU A O 1
ATOM 1607 N N . PRO A 1 205 ? 3.380 27.814 5.784 1.00 75.38 205 PRO A N 1
ATOM 1608 C CA . PRO A 1 205 ? 2.761 28.697 4.796 1.00 75.38 205 PRO A CA 1
ATOM 1609 C C . PRO A 1 205 ? 1.556 28.088 4.062 1.00 75.38 205 PRO A C 1
ATOM 1611 O O . PRO A 1 205 ? 0.712 28.837 3.580 1.00 75.38 205 PRO A O 1
ATOM 1614 N N . LEU A 1 206 ? 1.449 26.753 3.964 1.00 73.69 206 LEU A N 1
ATOM 1615 C CA . LEU A 1 206 ? 0.270 26.086 3.384 1.00 73.69 206 LEU A CA 1
ATOM 1616 C C . LEU A 1 206 ? -0.933 26.107 4.333 1.00 73.69 206 LEU A C 1
ATOM 1618 O O . LEU A 1 206 ? -2.071 25.994 3.876 1.00 73.69 206 LEU A O 1
ATOM 1622 N N . PHE A 1 207 ? -0.684 26.248 5.634 1.00 64.50 207 PHE A N 1
ATOM 1623 C CA . PHE A 1 207 ? -1.715 26.366 6.661 1.00 64.50 207 PHE A CA 1
ATOM 1624 C C . PHE A 1 207 ? -1.983 27.821 7.068 1.00 64.50 207 PHE A C 1
ATOM 1626 O O . PHE A 1 207 ? -2.989 28.092 7.725 1.00 64.50 207 PHE A O 1
ATOM 1633 N N . ALA A 1 208 ? -1.158 28.771 6.618 1.00 65.00 208 ALA A N 1
ATOM 1634 C CA . ALA A 1 208 ? -1.387 30.197 6.799 1.00 65.00 208 ALA A CA 1
ATOM 1635 C C . ALA A 1 208 ? -2.745 30.609 6.198 1.00 65.00 208 ALA A C 1
ATOM 1637 O O . ALA A 1 208 ? -2.973 30.522 4.992 1.00 65.00 208 ALA A O 1
ATOM 1638 N N . GLY A 1 209 ? -3.666 31.048 7.058 1.00 70.62 209 GLY A N 1
ATOM 1639 C CA . GLY A 1 209 ? -5.026 31.448 6.679 1.00 70.62 209 GLY A CA 1
ATOM 1640 C C . GLY A 1 209 ? -6.107 30.405 6.969 1.00 70.62 209 GLY A C 1
ATOM 1641 O O . GLY A 1 209 ? -7.290 30.742 6.925 1.00 70.62 209 GLY A O 1
ATOM 1642 N N . PHE A 1 210 ? -5.741 29.176 7.345 1.00 62.09 210 PHE A N 1
ATOM 1643 C CA . PHE A 1 210 ? -6.689 28.289 8.009 1.00 62.09 210 PHE A CA 1
ATOM 1644 C C . PHE A 1 210 ? -6.778 28.707 9.480 1.00 62.09 210 PHE A C 1
ATOM 1646 O O . PHE A 1 210 ? -5.761 28.684 10.174 1.00 62.09 210 PHE A O 1
ATOM 1653 N N . PRO A 1 211 ? -7.959 29.101 9.991 1.00 58.03 211 PRO A N 1
ATOM 1654 C CA . PRO A 1 211 ? -8.110 29.327 11.418 1.00 58.03 211 PRO A CA 1
ATOM 1655 C C . PRO A 1 211 ? -7.780 28.012 12.120 1.00 58.03 211 PRO A C 1
ATOM 1657 O O . PRO A 1 211 ? -8.406 26.983 11.842 1.00 58.03 211 PRO A O 1
ATOM 1660 N N . SER A 1 212 ? -6.767 28.036 12.988 1.00 58.53 212 SER A N 1
ATOM 1661 C CA . SER A 1 212 ? -6.437 26.883 13.815 1.00 58.53 212 SER A CA 1
ATOM 1662 C C . SER A 1 212 ? -7.698 26.524 14.596 1.00 58.53 212 SER A C 1
ATOM 1664 O O . SER A 1 212 ? -8.142 27.282 15.456 1.00 58.53 212 SER A O 1
ATOM 1666 N N . ARG A 1 213 ? -8.342 25.402 14.246 1.00 58.22 213 ARG A N 1
ATOM 1667 C CA . ARG A 1 213 ? -9.604 24.971 14.881 1.00 58.22 213 ARG A CA 1
ATOM 1668 C C . ARG A 1 213 ? -9.430 24.668 16.370 1.00 58.22 213 ARG A C 1
ATOM 1670 O O . ARG A 1 213 ? -10.420 24.473 17.062 1.00 58.22 213 ARG A O 1
ATOM 1677 N N . VAL A 1 214 ? -8.186 24.600 16.833 1.00 60.72 214 VAL A N 1
ATOM 1678 C CA . VAL A 1 214 ? -7.806 24.397 18.222 1.00 60.72 214 VAL A CA 1
ATOM 1679 C C . VAL A 1 214 ? -7.180 25.701 18.706 1.00 60.72 214 VAL A C 1
ATOM 1681 O O . VAL A 1 214 ? -6.038 26.007 18.363 1.00 60.72 214 VAL A O 1
ATOM 1684 N N . THR A 1 215 ? -7.934 26.492 19.469 1.00 71.56 215 THR A N 1
ATOM 1685 C CA . THR A 1 215 ? -7.356 27.623 20.207 1.00 71.56 215 THR A CA 1
ATOM 1686 C C . THR A 1 215 ? -6.454 27.085 21.325 1.00 71.56 215 THR A C 1
ATOM 1688 O O . THR A 1 215 ? -6.627 25.950 21.774 1.00 71.56 215 THR A O 1
ATOM 1691 N N . GLU A 1 216 ? -5.485 27.868 21.809 1.00 68.44 216 GLU A N 1
ATOM 1692 C CA . GLU A 1 216 ? -4.675 27.450 22.969 1.00 68.44 216 GLU A CA 1
ATOM 1693 C C . GLU A 1 216 ? -5.545 27.136 24.194 1.00 68.44 216 GLU A C 1
ATOM 1695 O O . GLU A 1 216 ? -5.250 26.215 24.952 1.00 68.44 216 GLU A O 1
ATOM 1700 N N . GLU A 1 217 ? -6.677 27.824 24.333 1.00 67.25 217 GLU A N 1
ATOM 1701 C CA . GLU A 1 217 ? -7.681 27.544 25.358 1.00 67.25 217 GLU A CA 1
ATOM 1702 C C . GLU A 1 217 ? -8.300 26.149 25.183 1.00 67.25 217 GLU A C 1
ATOM 1704 O O . GLU A 1 217 ? -8.507 25.435 26.159 1.00 67.25 217 GLU A O 1
ATOM 1709 N N . MET A 1 218 ? -8.506 25.684 23.949 1.00 69.06 218 MET A N 1
ATOM 1710 C CA . MET A 1 218 ? -8.980 24.322 23.686 1.00 69.06 218 MET A CA 1
ATOM 1711 C C . MET A 1 218 ? -7.928 23.251 23.999 1.00 69.06 218 MET A C 1
ATOM 1713 O O . MET A 1 218 ? -8.292 22.086 24.157 1.00 69.06 218 MET A O 1
ATOM 1717 N N . ASN A 1 219 ? -6.643 23.605 24.153 1.00 79.75 219 ASN A N 1
ATOM 1718 C CA . ASN A 1 219 ? -5.624 22.623 24.529 1.00 79.75 219 ASN A CA 1
ATOM 1719 C C . ASN A 1 219 ? -5.769 22.109 25.964 1.00 79.75 219 ASN A C 1
ATOM 1721 O O . ASN A 1 219 ? -5.265 21.026 26.259 1.00 79.75 219 ASN A O 1
ATOM 1725 N N . GLY A 1 220 ? -6.474 22.840 26.831 1.00 85.88 220 GLY A N 1
ATOM 1726 C CA . GLY A 1 220 ? -6.761 22.400 28.194 1.00 85.88 220 GLY A CA 1
ATOM 1727 C C . GLY A 1 220 ? -8.014 21.543 28.341 1.00 85.88 220 GLY A C 1
ATOM 1728 O O . GLY A 1 220 ? -8.243 21.018 29.428 1.00 85.88 220 GLY A O 1
ATOM 1729 N N . LEU A 1 221 ? -8.821 21.377 27.288 1.00 90.25 221 LEU A N 1
ATOM 1730 C CA . LEU A 1 221 ? -10.016 20.537 27.332 1.00 90.25 221 LEU A CA 1
ATOM 1731 C C . LEU A 1 221 ? -9.660 19.068 27.089 1.00 90.25 221 LEU A C 1
ATOM 1733 O O . LEU A 1 221 ? -8.935 18.724 26.155 1.00 90.25 221 LEU A O 1
ATOM 1737 N N . VAL A 1 222 ? -10.190 18.202 27.947 1.00 93.12 222 VAL A N 1
ATOM 1738 C CA . VAL A 1 222 ? -9.989 16.752 27.924 1.00 93.12 222 VAL A CA 1
ATOM 1739 C C . VAL A 1 222 ? -11.329 16.078 28.160 1.00 93.12 222 VAL A C 1
ATOM 1741 O O . VAL A 1 222 ? -12.102 16.495 29.023 1.00 93.12 222 VAL A O 1
ATOM 1744 N N . THR A 1 223 ? -11.610 15.016 27.423 1.00 94.56 223 THR A N 1
ATOM 1745 C CA . THR A 1 223 ? -12.793 14.188 27.632 1.00 94.56 223 THR A CA 1
ATOM 1746 C C . THR A 1 223 ? -12.578 13.283 28.843 1.00 94.56 223 THR A C 1
ATOM 1748 O O . THR A 1 223 ? -11.731 12.392 28.835 1.00 94.56 223 THR A O 1
ATOM 1751 N N . ARG A 1 224 ? -13.355 13.501 29.904 1.00 95.19 224 ARG A N 1
ATOM 1752 C CA . ARG A 1 224 ? -13.487 12.568 31.022 1.00 95.19 224 ARG A CA 1
ATOM 1753 C C . ARG A 1 224 ? -14.276 11.355 30.547 1.00 95.19 224 ARG A C 1
ATOM 1755 O O . ARG A 1 224 ? -15.433 11.486 30.152 1.00 95.19 224 ARG A O 1
ATOM 1762 N N . ILE A 1 225 ? -13.660 10.183 30.649 1.00 96.94 225 ILE A N 1
ATOM 1763 C CA . ILE A 1 225 ? -14.301 8.921 30.283 1.00 96.94 225 ILE A CA 1
ATOM 1764 C C . ILE A 1 225 ? -15.400 8.568 31.294 1.00 96.94 225 ILE A C 1
ATOM 1766 O O . ILE A 1 225 ? -15.138 8.389 32.490 1.00 96.94 225 ILE A O 1
ATOM 1770 N N . GLY A 1 226 ? -16.629 8.467 30.796 1.00 96.19 226 GLY A N 1
ATOM 1771 C CA . GLY A 1 226 ? -17.786 7.919 31.488 1.00 96.19 226 GLY A CA 1
ATOM 1772 C C . GLY A 1 226 ? -17.994 6.465 31.067 1.00 96.19 226 GLY A C 1
ATOM 1773 O O . GLY A 1 226 ? -17.242 5.583 31.484 1.00 96.19 226 GLY A O 1
ATOM 1774 N N . ASN A 1 227 ? -18.995 6.225 30.221 1.00 96.50 227 ASN A N 1
ATOM 1775 C CA . ASN A 1 227 ? -19.293 4.921 29.630 1.00 96.50 227 ASN A CA 1
ATOM 1776 C C . ASN A 1 227 ? -18.437 4.593 28.390 1.00 96.50 227 ASN A C 1
ATOM 1778 O O . ASN A 1 227 ? -18.447 3.452 27.940 1.00 96.50 227 ASN A O 1
ATOM 1782 N N . GLY A 1 228 ? -17.701 5.564 27.839 1.00 96.75 228 GLY A N 1
ATOM 1783 C CA . GLY A 1 228 ? -16.812 5.389 26.690 1.00 96.75 228 GLY A CA 1
ATOM 1784 C C . GLY A 1 228 ? -17.513 5.277 25.333 1.00 96.75 228 GLY A C 1
ATOM 1785 O O . GLY A 1 228 ? -16.839 5.045 24.329 1.00 96.75 228 GLY A O 1
ATOM 1786 N N . SER A 1 229 ? -18.840 5.430 25.281 1.00 96.88 229 SER A N 1
ATOM 1787 C CA . SER A 1 229 ? -19.647 5.207 24.068 1.00 96.88 229 SER A CA 1
ATOM 1788 C C . SER A 1 229 ? -19.518 6.313 23.019 1.00 96.88 229 SER A C 1
ATOM 1790 O O . SER A 1 229 ? -19.808 6.103 21.836 1.00 96.88 229 SER A O 1
ATOM 1792 N N . SER A 1 230 ? -19.067 7.497 23.434 1.00 96.62 230 SER A N 1
ATOM 1793 C CA . SER A 1 230 ? -18.884 8.663 22.563 1.00 96.62 230 SER A CA 1
ATOM 1794 C C . SER A 1 230 ? -17.421 9.024 22.322 1.00 96.62 230 SER A C 1
ATOM 1796 O O . SER A 1 230 ? -17.154 9.900 21.506 1.00 96.62 230 SER A O 1
ATOM 1798 N N . THR A 1 231 ? -16.485 8.347 22.993 1.00 96.12 231 THR A N 1
ATOM 1799 C CA . THR A 1 231 ? -15.055 8.657 22.913 1.00 96.12 231 THR A CA 1
ATOM 1800 C C . THR A 1 231 ? -14.317 7.647 22.039 1.00 96.12 231 THR A C 1
ATOM 1802 O O . THR A 1 231 ? -14.275 6.452 22.337 1.00 96.12 231 THR A O 1
ATOM 1805 N N . ASN A 1 232 ? -13.686 8.138 20.978 1.00 95.06 232 ASN A N 1
ATOM 1806 C CA . ASN A 1 232 ? -12.794 7.387 20.106 1.00 95.06 232 ASN A CA 1
ATOM 1807 C C . ASN A 1 232 ? -11.389 7.341 20.701 1.00 95.06 232 ASN A C 1
ATOM 1809 O O . ASN A 1 232 ? -10.816 8.370 21.063 1.00 95.06 232 ASN A O 1
ATOM 1813 N N . VAL A 1 233 ? -10.787 6.154 20.715 1.00 92.94 233 VAL A N 1
ATOM 1814 C CA . VAL A 1 233 ? -9.476 5.924 21.342 1.00 92.94 233 VAL A CA 1
ATOM 1815 C C . VAL A 1 233 ? -8.375 6.767 20.695 1.00 92.94 233 VAL A C 1
ATOM 1817 O O . VAL A 1 233 ? -7.498 7.269 21.396 1.00 92.94 233 VAL A O 1
ATOM 1820 N N . TRP A 1 234 ? -8.432 6.940 19.371 1.00 91.31 234 TRP A N 1
ATOM 1821 C CA . TRP A 1 234 ? -7.340 7.515 18.579 1.00 91.31 234 TRP A CA 1
ATOM 1822 C C . TRP A 1 234 ? -7.471 9.005 18.270 1.00 91.31 234 TRP A C 1
ATOM 1824 O O . TRP A 1 234 ? -6.466 9.651 17.982 1.00 91.31 234 TRP A O 1
ATOM 1834 N N . TRP A 1 235 ? -8.691 9.539 18.283 1.00 88.94 235 TRP A N 1
ATOM 1835 C CA . TRP A 1 235 ? -8.969 10.896 17.800 1.00 88.94 235 TRP A CA 1
ATOM 1836 C C . TRP A 1 235 ? -9.326 11.858 18.927 1.00 88.94 235 TRP A C 1
ATOM 1838 O O . TRP A 1 235 ? -8.993 13.041 18.843 1.00 88.94 235 TRP A O 1
ATOM 1848 N N . ASP A 1 236 ? -9.961 11.358 19.987 1.00 91.88 236 ASP A N 1
ATOM 1849 C CA . ASP A 1 236 ? -10.402 12.197 21.090 1.00 91.88 236 ASP A CA 1
ATOM 1850 C C . ASP A 1 236 ? -9.299 12.347 22.142 1.00 91.88 236 ASP A C 1
ATOM 1852 O O . ASP A 1 236 ? -8.572 11.409 22.474 1.00 91.88 236 ASP A O 1
ATOM 1856 N N . ARG A 1 237 ? -9.168 13.553 22.705 1.00 90.44 237 ARG A N 1
ATOM 1857 C CA . ARG A 1 237 ? -8.241 13.810 23.814 1.00 90.44 237 ARG A CA 1
ATOM 1858 C C . ARG A 1 237 ? -8.879 13.396 25.127 1.00 90.44 237 ARG A C 1
ATOM 1860 O O . ARG A 1 237 ? -9.465 14.220 25.817 1.00 90.44 237 ARG A O 1
ATOM 1867 N N . TRP A 1 238 ? -8.735 12.134 25.492 1.00 91.81 238 TRP A N 1
ATOM 1868 C CA . TRP A 1 238 ? -9.130 11.632 26.811 1.00 91.81 238 TRP A CA 1
ATOM 1869 C C . TRP A 1 238 ? -7.942 11.445 27.769 1.00 91.81 238 TRP A C 1
ATOM 1871 O O . TRP A 1 238 ? -8.126 11.133 28.945 1.00 91.81 238 TRP A O 1
ATOM 1881 N N . ILE A 1 239 ? -6.715 11.691 27.287 1.00 90.31 239 ILE A N 1
ATOM 1882 C CA . ILE A 1 239 ? -5.486 11.728 28.088 1.00 90.31 239 ILE A CA 1
ATOM 1883 C C . ILE A 1 239 ? -4.688 12.984 27.755 1.00 90.31 239 ILE A C 1
ATOM 1885 O O . ILE A 1 239 ? -4.548 13.361 26.592 1.00 90.31 239 ILE A O 1
ATOM 1889 N N . ILE A 1 240 ? -4.128 13.602 28.794 1.00 85.75 240 ILE A N 1
ATOM 1890 C CA . ILE A 1 240 ? -3.143 14.677 28.675 1.00 85.75 240 ILE A CA 1
ATOM 1891 C C . ILE A 1 240 ? -1.769 14.034 28.523 1.00 85.75 240 ILE A C 1
ATOM 1893 O O . ILE A 1 240 ? -1.045 13.853 29.500 1.00 85.75 240 ILE A O 1
ATOM 1897 N N . ASP A 1 241 ? -1.428 13.654 27.299 1.00 82.75 241 ASP A N 1
ATOM 1898 C CA . ASP A 1 241 ? -0.045 13.349 26.949 1.00 82.75 241 ASP A CA 1
ATOM 1899 C C . ASP A 1 241 ? 0.616 14.585 26.339 1.00 82.75 241 ASP A C 1
ATOM 1901 O O . ASP A 1 241 ? -0.024 15.399 25.673 1.00 82.75 241 ASP A O 1
ATOM 1905 N N . SER A 1 242 ? 1.930 14.700 26.522 1.00 78.19 242 SER A N 1
ATOM 1906 C CA . SER A 1 242 ? 2.745 15.711 25.842 1.00 78.19 242 SER A CA 1
ATOM 1907 C C . SER A 1 242 ? 2.850 15.477 24.331 1.00 78.19 242 SER A C 1
ATOM 1909 O O . SER A 1 242 ? 3.238 16.383 23.596 1.00 78.19 242 SER A O 1
ATOM 1911 N N . VAL A 1 243 ? 2.515 14.272 23.860 1.00 77.31 243 VAL A N 1
ATOM 1912 C CA . VAL A 1 243 ? 2.596 13.864 22.456 1.00 77.31 243 VAL A CA 1
ATOM 1913 C C . VAL A 1 243 ? 1.271 13.213 22.050 1.00 77.31 243 VAL A C 1
ATOM 1915 O O . VAL A 1 243 ? 0.805 12.323 22.764 1.00 77.31 243 VAL A O 1
ATOM 1918 N N . PRO A 1 244 ? 0.660 13.603 20.914 1.00 74.44 244 PRO A N 1
ATOM 1919 C CA . PRO A 1 244 ? -0.540 12.943 20.415 1.00 74.44 244 PRO A CA 1
ATOM 1920 C C . PRO A 1 244 ? -0.265 11.457 20.177 1.00 74.44 244 PRO A C 1
ATOM 1922 O O . PRO A 1 244 ? 0.723 11.074 19.541 1.00 74.44 244 PRO A O 1
ATOM 1925 N N . ARG A 1 245 ? -1.141 10.609 20.713 1.00 80.06 245 ARG A N 1
ATOM 1926 C CA . ARG A 1 245 ? -0.988 9.162 20.629 1.00 80.06 245 ARG A CA 1
ATOM 1927 C C . ARG A 1 245 ? -1.314 8.702 19.211 1.00 80.06 245 ARG A C 1
ATOM 1929 O O . ARG A 1 245 ? -2.360 9.035 18.667 1.00 80.06 245 ARG A O 1
ATOM 1936 N N . THR A 1 246 ? -0.399 7.958 18.600 1.00 82.88 246 THR A N 1
ATOM 1937 C CA . THR A 1 246 ? -0.627 7.364 17.278 1.00 82.88 246 THR A CA 1
ATOM 1938 C C . THR A 1 246 ? -1.159 5.939 17.440 1.00 82.88 246 THR A C 1
ATOM 1940 O O . THR A 1 246 ? -0.761 5.262 18.392 1.00 82.88 246 THR A O 1
ATOM 1943 N N . PRO A 1 247 ? -2.042 5.463 16.544 1.00 87.38 247 PRO A N 1
ATOM 1944 C CA . PRO A 1 247 ? -2.468 4.067 16.562 1.00 87.38 247 PRO A CA 1
ATOM 1945 C C . PRO A 1 247 ? -1.276 3.101 16.440 1.00 87.38 247 PRO A C 1
ATOM 1947 O O . PRO A 1 247 ? -0.340 3.370 15.683 1.00 87.38 247 PRO A O 1
ATOM 1950 N N . ASP A 1 248 ? -1.289 1.972 17.163 1.00 82.62 248 ASP A N 1
ATOM 1951 C CA . ASP A 1 248 ? -0.208 0.964 17.110 1.00 82.62 248 ASP A CA 1
ATOM 1952 C C . ASP A 1 248 ? -0.287 0.149 15.803 1.00 82.62 248 ASP A C 1
ATOM 1954 O O . ASP A 1 248 ? -0.844 -0.951 15.744 1.00 82.62 248 ASP A O 1
ATOM 1958 N N . TYR A 1 249 ? 0.256 0.709 14.719 1.00 82.69 249 TYR A N 1
ATOM 1959 C CA . TYR A 1 249 ? 0.316 0.065 13.407 1.00 82.69 249 TYR A CA 1
ATOM 1960 C C . TYR A 1 249 ? 1.336 -1.076 13.384 1.00 82.69 249 TYR A C 1
ATOM 1962 O O . TYR A 1 249 ? 2.479 -0.924 12.944 1.00 82.69 249 TYR A O 1
ATOM 1970 N N . ARG A 1 250 ? 0.915 -2.268 13.808 1.00 83.62 250 ARG A N 1
ATOM 1971 C CA . ARG A 1 250 ? 1.720 -3.482 13.625 1.00 83.62 250 ARG A CA 1
ATOM 1972 C C . ARG A 1 250 ? 1.552 -4.034 12.204 1.00 83.62 250 ARG A C 1
ATOM 1974 O O . ARG A 1 250 ? 0.421 -4.124 11.735 1.00 83.62 250 ARG A O 1
ATOM 1981 N N . PRO A 1 251 ? 2.626 -4.518 11.541 1.00 83.00 251 PRO A N 1
ATOM 1982 C CA . PRO A 1 251 ? 2.580 -4.979 10.143 1.00 83.00 251 PRO A CA 1
ATOM 1983 C C . PRO A 1 251 ? 1.549 -6.076 9.839 1.00 83.00 251 PRO A C 1
ATOM 1985 O O . PRO A 1 251 ? 1.150 -6.241 8.691 1.00 83.00 251 PRO A O 1
ATOM 1988 N N . ASN A 1 252 ? 1.135 -6.830 10.860 1.00 84.19 252 ASN A N 1
ATOM 1989 C CA . ASN A 1 252 ? 0.208 -7.955 10.740 1.00 84.19 252 ASN A CA 1
ATOM 1990 C C . ASN A 1 252 ? -1.094 -7.747 11.531 1.00 84.19 252 ASN A C 1
ATOM 1992 O O . ASN A 1 252 ? -1.838 -8.706 11.715 1.00 84.19 252 ASN A O 1
ATOM 1996 N N . SER A 1 253 ? -1.352 -6.538 12.038 1.00 86.00 253 SER A N 1
ATOM 1997 C CA . SER A 1 253 ? -2.568 -6.233 12.792 1.00 86.00 253 SER A CA 1
ATOM 1998 C C . SER A 1 253 ? -3.427 -5.262 12.004 1.00 86.00 253 SER A C 1
ATOM 2000 O O . SER A 1 253 ? -2.949 -4.220 11.563 1.00 86.00 253 SER A O 1
ATOM 2002 N N . VAL A 1 254 ? -4.706 -5.593 11.847 1.00 85.44 254 VAL A N 1
ATOM 2003 C CA . VAL A 1 254 ? -5.691 -4.611 11.397 1.00 85.44 254 VAL A CA 1
ATOM 2004 C C . VAL A 1 254 ? -5.932 -3.680 12.579 1.00 85.44 254 VAL A C 1
ATOM 2006 O O . VAL A 1 254 ? -6.348 -4.132 13.644 1.00 85.44 254 VAL A O 1
ATOM 2009 N N . VAL A 1 255 ? -5.588 -2.406 12.416 1.00 88.81 255 VAL A N 1
ATOM 2010 C CA . VAL A 1 255 ? -5.873 -1.374 13.413 1.00 88.81 255 VAL A CA 1
ATOM 2011 C C . VAL A 1 255 ? -7.266 -0.844 13.136 1.00 88.81 255 VAL A C 1
ATOM 2013 O O . VAL A 1 255 ? -7.524 -0.315 12.053 1.00 88.81 255 VAL A O 1
ATOM 2016 N N . ASP A 1 256 ? -8.158 -0.989 14.106 1.00 90.38 256 ASP A N 1
ATOM 2017 C CA . ASP A 1 256 ? -9.475 -0.376 14.037 1.00 90.38 256 ASP A CA 1
ATOM 2018 C C . ASP A 1 256 ? -9.372 1.106 14.422 1.00 90.38 256 ASP A C 1
ATOM 2020 O O . ASP A 1 256 ? -9.181 1.452 15.588 1.00 90.38 256 ASP A O 1
ATOM 2024 N N . LEU A 1 257 ? -9.470 1.990 13.426 1.00 91.69 257 LEU A N 1
ATOM 2025 C CA . LEU A 1 257 ? -9.445 3.445 13.619 1.00 91.69 257 LEU A CA 1
ATOM 2026 C C . LEU A 1 257 ? -10.756 3.998 14.195 1.00 91.69 257 LEU A C 1
ATOM 2028 O O . LEU A 1 257 ? -10.801 5.174 14.557 1.00 91.69 257 LEU A O 1
ATOM 2032 N N . THR A 1 258 ? -11.797 3.166 14.263 1.00 93.06 258 THR A N 1
ATOM 2033 C CA . THR A 1 258 ? -13.115 3.481 14.829 1.00 93.06 258 THR A CA 1
ATOM 2034 C C . THR A 1 258 ? -13.309 2.912 16.234 1.00 93.06 258 THR A C 1
ATOM 2036 O O . THR A 1 258 ? -14.398 3.018 16.788 1.00 93.06 258 THR A O 1
ATOM 2039 N N . LEU A 1 259 ? -12.245 2.346 16.818 1.00 93.44 259 LEU A N 1
ATOM 2040 C CA . LEU A 1 259 ? -12.259 1.759 18.152 1.00 93.44 259 LEU A CA 1
ATOM 2041 C C . LEU A 1 259 ? -12.691 2.786 19.203 1.00 93.44 259 LEU A C 1
ATOM 2043 O O . LEU A 1 259 ? -12.064 3.847 19.352 1.00 93.44 259 LEU A O 1
ATOM 2047 N N . LYS A 1 260 ? -13.730 2.440 19.963 1.00 95.44 260 LYS A N 1
ATOM 2048 C CA . LYS A 1 260 ? -14.231 3.265 21.057 1.00 95.44 260 LYS A CA 1
ATOM 2049 C C . LYS A 1 260 ? -13.670 2.824 22.397 1.00 95.44 260 LYS A C 1
ATOM 2051 O O . LYS A 1 260 ? -13.203 1.700 22.582 1.00 95.44 260 LYS A O 1
ATOM 2056 N N . VAL A 1 261 ? -13.732 3.729 23.367 1.00 95.12 261 VAL A N 1
ATOM 2057 C CA . VAL A 1 261 ? -13.299 3.440 24.738 1.00 95.12 261 VAL A CA 1
ATOM 2058 C C . VAL A 1 261 ? -14.200 2.381 25.389 1.00 95.12 261 VAL A C 1
ATOM 2060 O O . VAL A 1 261 ? -13.693 1.551 26.139 1.00 95.12 261 VAL A O 1
ATOM 2063 N N . GLU A 1 262 ? -15.497 2.334 25.057 1.00 96.00 262 GLU A N 1
ATOM 2064 C CA . GLU A 1 262 ? -16.415 1.286 25.544 1.00 96.00 262 GLU A CA 1
ATOM 2065 C C . GLU A 1 262 ? -15.971 -0.134 25.155 1.00 96.00 262 GLU A C 1
ATOM 2067 O O . GLU A 1 262 ? -16.067 -1.064 25.961 1.00 96.00 262 GLU A O 1
ATOM 2072 N N . ASP A 1 263 ? -15.405 -0.297 23.956 1.00 94.50 263 ASP A N 1
ATOM 2073 C CA . ASP A 1 263 ? -14.912 -1.588 23.476 1.00 94.50 263 ASP A CA 1
ATOM 2074 C C . ASP A 1 263 ? -13.713 -2.058 24.308 1.00 94.50 263 ASP A C 1
ATOM 2076 O O . ASP A 1 263 ? -13.601 -3.239 24.637 1.00 94.50 263 ASP A O 1
ATOM 2080 N N . LEU A 1 264 ? -12.841 -1.127 24.711 1.00 92.69 264 LEU A N 1
ATOM 2081 C CA . LEU A 1 264 ? -11.694 -1.409 25.578 1.00 92.69 264 LEU A CA 1
ATOM 2082 C C . LEU A 1 264 ? -12.095 -1.694 27.031 1.00 92.69 264 LEU A C 1
ATOM 2084 O O . LEU A 1 264 ? -11.375 -2.406 27.727 1.00 92.69 264 LEU A O 1
ATOM 2088 N N . LEU A 1 265 ? -13.224 -1.152 27.494 1.00 92.06 265 LEU A N 1
ATOM 2089 C CA . LEU A 1 265 ? -13.748 -1.395 28.841 1.00 92.06 265 LEU A CA 1
ATOM 2090 C C . LEU A 1 265 ? -14.391 -2.777 28.968 1.00 92.06 265 LEU A C 1
ATOM 2092 O O . LEU A 1 265 ? -14.238 -3.439 29.994 1.00 92.06 265 LEU A O 1
ATOM 2096 N N . ASN A 1 266 ? -15.099 -3.215 27.926 1.00 89.25 266 ASN A N 1
ATOM 2097 C CA . ASN A 1 266 ? -15.809 -4.493 27.925 1.00 89.25 266 ASN A CA 1
ATOM 2098 C C . ASN A 1 266 ? -14.889 -5.691 27.671 1.00 89.25 266 ASN A C 1
ATOM 2100 O O . ASN A 1 266 ? -15.216 -6.817 28.051 1.00 89.25 266 ASN A O 1
ATOM 2104 N N . HIS A 1 267 ? -13.750 -5.478 27.014 1.00 78.81 267 HIS A N 1
ATOM 2105 C CA . HIS A 1 267 ? -12.917 -6.568 26.535 1.00 78.81 267 HIS A CA 1
ATOM 2106 C C . HIS A 1 267 ? -11.659 -6.751 27.388 1.00 78.81 267 HIS A C 1
ATOM 2108 O O . HIS A 1 267 ? -10.839 -5.849 27.511 1.00 78.81 267 HIS A O 1
ATOM 2114 N N . GLN A 1 268 ? -11.416 -7.974 27.874 1.00 67.62 268 GLN A N 1
ATOM 2115 C CA . GLN A 1 268 ? -10.132 -8.363 28.485 1.00 67.62 268 GLN A CA 1
ATOM 2116 C C . GLN A 1 268 ? -8.977 -8.475 27.467 1.00 67.62 268 GLN A C 1
ATOM 2118 O O . GLN A 1 268 ? -7.982 -9.158 27.717 1.00 67.62 268 GLN A O 1
ATOM 2123 N N . ILE A 1 269 ? -9.087 -7.849 26.289 1.00 62.75 269 ILE A N 1
ATOM 2124 C CA . ILE A 1 269 ? -7.961 -7.797 25.358 1.00 62.75 269 ILE A CA 1
ATOM 2125 C C . ILE A 1 269 ? -6.867 -7.005 26.067 1.00 62.75 269 ILE A C 1
ATOM 2127 O O . ILE A 1 269 ? -7.097 -5.877 26.493 1.00 62.75 269 ILE A O 1
ATOM 2131 N N . GLY A 1 270 ? -5.682 -7.609 26.191 1.00 66.56 270 GLY A N 1
ATOM 2132 C CA . GLY A 1 270 ? -4.474 -7.009 26.765 1.00 66.56 270 GLY A CA 1
ATOM 2133 C C . GLY A 1 270 ? -3.925 -5.859 25.919 1.00 66.56 270 GLY A C 1
ATOM 2134 O O . GLY A 1 270 ? -2.767 -5.875 25.503 1.00 66.56 270 GLY A O 1
ATOM 2135 N N . HIS A 1 271 ? -4.771 -4.880 25.610 1.00 79.38 271 HIS A N 1
ATOM 2136 C CA . HIS A 1 271 ? -4.395 -3.645 24.967 1.00 79.38 271 HIS A CA 1
ATOM 2137 C C . HIS A 1 271 ? -3.759 -2.751 26.023 1.00 79.38 271 HIS A C 1
ATOM 2139 O O . HIS A 1 271 ? -4.333 -2.513 27.085 1.00 79.38 271 HIS A O 1
ATOM 2145 N N . ARG A 1 272 ? -2.572 -2.224 25.728 1.00 84.69 272 ARG A N 1
ATOM 2146 C CA . ARG A 1 272 ? -1.829 -1.358 26.652 1.00 84.69 272 ARG A CA 1
ATOM 2147 C C . ARG A 1 272 ? -2.655 -0.147 27.107 1.00 84.69 272 ARG A C 1
ATOM 2149 O O . ARG A 1 272 ? -2.518 0.297 28.241 1.00 84.69 272 ARG A O 1
ATOM 2156 N N . ASP A 1 273 ? -3.531 0.360 26.239 1.00 86.75 273 ASP A N 1
ATOM 2157 C CA . ASP A 1 273 ? -4.415 1.486 26.561 1.00 86.75 273 ASP A CA 1
ATOM 2158 C C . ASP A 1 273 ? -5.547 1.123 27.531 1.00 86.75 273 ASP A C 1
ATOM 2160 O O . ASP A 1 273 ? -5.962 1.989 28.298 1.00 86.75 273 ASP A O 1
ATOM 2164 N N . ALA A 1 274 ? -5.990 -0.140 27.585 1.00 88.94 274 ALA A N 1
ATOM 2165 C CA . ALA A 1 274 ? -7.004 -0.575 28.548 1.00 88.94 274 ALA A CA 1
ATOM 2166 C C . ALA A 1 274 ? -6.501 -0.407 29.991 1.00 88.94 274 ALA A C 1
ATOM 2168 O O . ALA A 1 274 ? -7.218 0.107 30.846 1.00 88.94 274 ALA A O 1
ATOM 2169 N N . GLU A 1 275 ? -5.229 -0.724 30.258 1.00 89.88 275 GLU A N 1
ATOM 2170 C CA . GLU A 1 275 ? -4.618 -0.498 31.576 1.00 89.88 275 GLU A CA 1
ATOM 2171 C C . GLU A 1 275 ? -4.596 0.983 31.969 1.00 89.88 275 GLU A C 1
ATOM 2173 O O . GLU A 1 275 ? -4.727 1.324 33.146 1.00 89.88 275 GLU A O 1
ATOM 2178 N N . ILE A 1 276 ? -4.412 1.876 30.994 1.00 89.94 276 ILE A N 1
ATOM 2179 C CA . ILE A 1 276 ? -4.386 3.318 31.239 1.00 89.94 276 ILE A CA 1
ATOM 2180 C C . ILE A 1 276 ? -5.803 3.821 31.519 1.00 89.94 276 ILE A C 1
ATOM 2182 O O . ILE A 1 276 ? -5.996 4.555 32.486 1.00 89.94 276 ILE A O 1
ATOM 2186 N N . ILE A 1 277 ? -6.793 3.371 30.743 1.00 90.75 277 ILE A N 1
ATOM 2187 C CA . ILE A 1 277 ? -8.210 3.680 30.976 1.00 90.75 277 ILE A CA 1
ATOM 2188 C C . I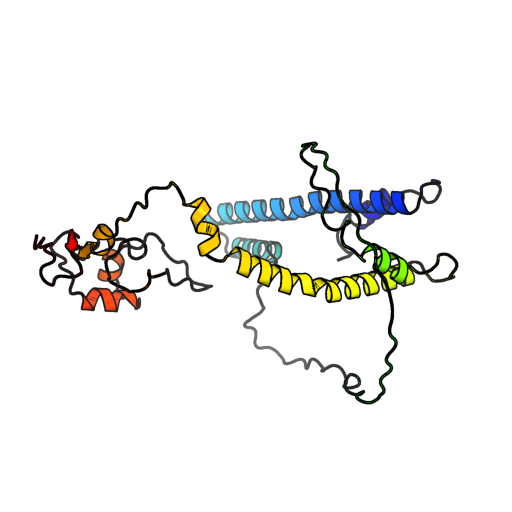LE A 1 277 ? -8.624 3.233 32.381 1.00 90.75 277 ILE A C 1
ATOM 2190 O O . ILE A 1 277 ? -9.202 4.017 33.129 1.00 90.75 277 ILE A O 1
ATOM 2194 N N . LEU A 1 278 ? -8.259 2.016 32.789 1.00 89.50 278 LEU A N 1
ATOM 2195 C CA . LEU A 1 278 ? -8.582 1.495 34.120 1.00 89.50 278 LEU A CA 1
ATOM 2196 C C . LEU A 1 278 ? -7.945 2.320 35.250 1.00 89.50 278 LEU A C 1
ATOM 2198 O O . LEU A 1 278 ? -8.564 2.503 36.299 1.00 89.50 278 LEU A O 1
ATOM 2202 N N . LYS A 1 279 ? -6.748 2.885 35.037 1.00 91.81 279 LYS A N 1
ATOM 2203 C CA . LYS A 1 279 ? -6.100 3.795 36.001 1.00 91.81 279 LYS A CA 1
ATOM 2204 C C . LYS A 1 279 ? -6.806 5.147 36.132 1.00 91.81 279 LYS A C 1
ATOM 2206 O O . LYS A 1 279 ? -6.713 5.758 37.192 1.00 91.81 279 LYS A O 1
ATOM 2211 N N . ILE A 1 280 ? -7.508 5.605 35.093 1.00 90.44 280 ILE A N 1
ATOM 2212 C CA . ILE A 1 280 ? -8.266 6.871 35.101 1.00 90.44 280 ILE A CA 1
ATOM 2213 C C . ILE A 1 280 ? -9.561 6.752 35.930 1.00 90.44 280 ILE A C 1
ATOM 2215 O O . ILE A 1 280 ? -10.120 7.774 36.321 1.00 90.44 280 ILE A O 1
ATOM 2219 N N . GLN A 1 281 ? -9.994 5.529 36.267 1.00 93.25 281 GLN A N 1
ATOM 2220 C CA . GLN A 1 281 ? -11.226 5.238 37.018 1.00 93.25 281 GLN A CA 1
ATOM 2221 C C . GLN A 1 281 ? -12.484 5.827 36.342 1.00 93.25 281 GLN A C 1
ATOM 2223 O O . GLN A 1 281 ? -13.099 6.765 36.859 1.00 93.25 281 GLN A O 1
ATOM 2228 N N . PRO A 1 282 ? -12.877 5.290 35.173 1.00 94.94 282 PRO A N 1
ATOM 2229 C CA . PRO A 1 282 ? -14.008 5.794 34.404 1.00 94.94 282 PRO A CA 1
ATOM 2230 C C . PRO A 1 282 ? -15.329 5.609 35.155 1.00 94.94 282 PRO A C 1
ATOM 2232 O O . PRO A 1 282 ? -15.545 4.621 35.863 1.00 94.94 282 PRO A O 1
ATOM 2235 N N . ARG A 1 283 ? -16.244 6.568 34.992 1.00 95.00 283 ARG A N 1
ATOM 2236 C CA . ARG A 1 283 ? -17.568 6.529 35.629 1.00 95.00 283 ARG A CA 1
ATOM 2237 C C . ARG A 1 283 ? -18.576 5.865 34.700 1.00 95.00 283 ARG A C 1
ATOM 2239 O O . ARG A 1 283 ? -19.332 6.553 34.027 1.00 95.00 283 ARG A O 1
ATOM 2246 N N . LEU A 1 284 ? -18.614 4.534 34.714 1.00 95.31 284 LEU A N 1
ATOM 2247 C CA . LEU A 1 284 ? -19.415 3.723 33.780 1.00 95.31 284 LEU A CA 1
ATOM 2248 C C . LEU A 1 284 ? -20.922 4.047 33.768 1.00 95.31 284 LEU A C 1
ATOM 2250 O O . LEU A 1 284 ? -21.598 3.785 32.780 1.00 95.31 284 LEU A O 1
ATOM 2254 N N . SER A 1 285 ? -21.460 4.616 34.852 1.00 96.56 285 SER A N 1
ATOM 2255 C CA . SER A 1 285 ? -22.870 5.017 34.956 1.00 96.56 285 SER A CA 1
ATOM 2256 C C . SER A 1 285 ? -23.187 6.389 34.350 1.00 96.56 285 SER A C 1
ATOM 2258 O O . SER A 1 285 ? -24.352 6.780 34.314 1.00 96.56 285 SER A O 1
ATOM 2260 N N . GLN A 1 286 ? -22.178 7.143 33.909 1.00 96.75 286 GLN A N 1
ATOM 2261 C CA . GLN A 1 286 ? -22.325 8.490 33.359 1.00 96.75 286 GLN A CA 1
ATOM 2262 C C . GLN A 1 286 ? -21.876 8.512 31.890 1.00 96.75 286 GLN A C 1
ATOM 2264 O O . GLN A 1 286 ? -20.985 7.750 31.520 1.00 96.75 286 GLN A O 1
ATOM 2269 N N . PRO A 1 287 ? -22.462 9.365 31.033 1.00 97.31 287 PRO A N 1
ATOM 2270 C CA . PRO A 1 287 ? -21.922 9.595 29.696 1.00 97.31 287 PRO A CA 1
ATOM 2271 C C . PRO A 1 287 ? -20.553 10.286 29.778 1.00 97.31 287 PRO A C 1
ATOM 2273 O O . PRO A 1 287 ? -20.222 10.910 30.792 1.00 97.31 287 PRO A O 1
ATOM 2276 N N . ASP A 1 288 ? -19.763 10.190 28.708 1.00 96.81 288 ASP A N 1
ATOM 2277 C CA . ASP A 1 288 ? -18.505 10.935 28.605 1.00 96.81 288 ASP A CA 1
ATOM 2278 C C . ASP A 1 288 ? -18.780 12.447 28.654 1.00 96.81 288 ASP A C 1
ATOM 2280 O O . ASP A 1 288 ? -19.804 12.927 28.159 1.00 96.81 288 ASP A O 1
ATOM 2284 N N . CYS A 1 289 ? -17.875 13.220 29.256 1.00 95.19 289 CYS A N 1
ATOM 2285 C CA . CYS A 1 289 ? -18.035 14.671 29.344 1.00 95.19 289 CYS A CA 1
ATOM 2286 C C . CYS A 1 289 ? -16.711 15.410 29.159 1.00 95.19 289 CYS A C 1
ATOM 2288 O O . CYS A 1 289 ? -15.654 14.937 29.566 1.00 95.19 289 CYS A O 1
ATOM 2290 N N . VAL A 1 290 ? -16.752 16.592 28.547 1.00 93.38 290 VAL A N 1
ATOM 2291 C CA . VAL A 1 290 ? -15.560 17.431 28.372 1.00 93.38 290 VAL A CA 1
ATOM 2292 C C . VAL A 1 290 ? -15.299 18.210 29.662 1.00 93.38 290 VAL A C 1
ATOM 2294 O O . VAL A 1 290 ? -16.206 18.821 30.224 1.00 93.38 290 VAL A O 1
ATOM 2297 N N . MET A 1 291 ? -14.057 18.189 30.138 1.00 93.69 291 MET A N 1
ATOM 2298 C CA . MET A 1 291 ? -13.610 18.868 31.352 1.00 93.69 291 MET A CA 1
ATOM 2299 C C . MET A 1 291 ? -12.283 19.595 31.130 1.00 93.69 291 MET A C 1
ATOM 2301 O O . MET A 1 291 ? -11.545 19.304 30.192 1.00 93.69 291 MET A O 1
ATOM 2305 N N . TRP A 1 292 ? -11.939 20.509 32.035 1.00 92.88 292 TRP A N 1
ATOM 2306 C CA . TRP A 1 292 ? -10.615 21.119 32.052 1.00 92.88 292 TRP A CA 1
ATOM 2307 C C . TRP A 1 292 ? -9.577 20.162 32.650 1.00 92.88 292 TRP A C 1
ATOM 2309 O O . TRP A 1 292 ? -9.638 19.820 33.830 1.00 92.88 292 TRP A O 1
ATOM 2319 N N . GLY A 1 293 ? -8.611 19.730 31.846 1.00 89.25 293 GLY A N 1
ATOM 2320 C CA . GLY A 1 293 ? -7.620 18.718 32.205 1.00 89.25 293 GLY A CA 1
ATOM 2321 C C . GLY A 1 293 ? -6.614 19.147 33.278 1.00 89.25 293 GLY A C 1
ATOM 2322 O O . GLY A 1 293 ? -6.056 18.302 33.974 1.00 89.25 293 GLY A O 1
ATOM 2323 N N . PHE A 1 294 ? -6.396 20.452 33.458 1.00 87.62 294 PHE A N 1
ATOM 2324 C CA . PHE A 1 294 ? -5.416 20.967 34.423 1.00 87.62 294 PHE A CA 1
ATOM 2325 C C . PHE A 1 294 ? -5.960 21.113 35.853 1.00 87.62 294 PHE A C 1
ATOM 2327 O O . PHE A 1 294 ? -5.205 21.457 36.762 1.00 87.62 294 PHE A O 1
ATOM 2334 N N . THR A 1 295 ? -7.251 20.851 36.088 1.00 88.25 295 THR A N 1
ATOM 2335 C CA . THR A 1 295 ? -7.854 20.891 37.429 1.00 88.25 295 THR A CA 1
ATOM 2336 C C . THR A 1 295 ? -8.433 19.533 37.809 1.00 88.25 295 THR A C 1
ATOM 2338 O O . THR A 1 295 ? -9.087 18.858 37.019 1.00 88.25 295 THR A O 1
ATOM 2341 N N . LYS A 1 296 ? -8.251 19.127 39.074 1.00 85.69 296 LYS A N 1
ATOM 2342 C CA . LYS A 1 296 ? -8.797 17.852 39.579 1.00 85.69 296 LYS A CA 1
ATOM 2343 C C . LYS A 1 296 ? -10.330 17.803 39.519 1.00 85.69 296 LYS A C 1
ATOM 2345 O O . LYS A 1 296 ? -10.902 16.738 39.317 1.00 85.69 296 LYS A O 1
ATOM 2350 N N . SER A 1 297 ? -10.999 18.946 39.689 1.00 87.31 297 SER A N 1
ATOM 2351 C CA . SER A 1 297 ? -12.461 19.043 39.597 1.00 87.31 297 SER A CA 1
ATOM 2352 C C . SER A 1 297 ? -12.964 18.981 38.153 1.00 87.31 297 SER A C 1
ATOM 2354 O O . SER A 1 297 ? -14.083 18.521 37.919 1.00 87.31 297 SER A O 1
ATOM 2356 N N . GLY A 1 298 ? -12.142 19.384 37.180 1.00 88.00 298 GLY A N 1
ATOM 2357 C CA . GLY A 1 298 ? -12.557 19.582 35.793 1.00 88.00 298 GLY A CA 1
ATOM 2358 C C . GLY A 1 298 ? -13.239 20.913 35.519 1.00 88.00 298 GLY A C 1
ATOM 2359 O O . GLY A 1 298 ? -13.622 21.169 34.381 1.00 88.00 298 GLY A O 1
ATOM 2360 N N . GLY A 1 299 ? -13.394 21.751 36.546 1.00 88.56 299 GLY A N 1
ATOM 2361 C CA . GLY A 1 299 ? -13.908 23.103 36.398 1.00 88.56 299 GLY A CA 1
ATOM 2362 C C . GLY A 1 299 ? -12.836 24.025 35.828 1.00 88.56 299 GLY A C 1
ATOM 2363 O O . GLY A 1 299 ? -11.690 24.012 36.288 1.00 88.56 299 GLY A O 1
ATOM 2364 N N . TYR A 1 300 ? -13.223 24.838 34.852 1.00 86.06 300 TYR A N 1
ATOM 2365 C CA . TYR A 1 300 ? -12.441 25.988 34.422 1.00 86.06 300 TYR A CA 1
ATOM 2366 C C . TYR A 1 300 ? -12.697 27.135 35.408 1.00 86.06 300 TYR A C 1
ATOM 2368 O O . TYR A 1 300 ? -13.831 27.591 35.540 1.00 86.06 300 TYR A O 1
ATOM 2376 N N . SER A 1 301 ? -11.672 27.581 36.140 1.00 80.81 301 SER A N 1
ATOM 2377 C CA . SER A 1 301 ? -11.770 28.800 36.950 1.00 80.81 301 SER A CA 1
ATOM 2378 C C . SER A 1 301 ? -11.012 29.920 36.249 1.00 80.81 301 SER A C 1
ATOM 2380 O O . SER A 1 301 ? -9.780 29.938 36.283 1.00 80.81 301 SER A O 1
ATOM 2382 N N . SER A 1 302 ? -11.725 30.868 35.646 1.00 77.81 302 SER A N 1
ATOM 2383 C CA . SER A 1 302 ? -11.127 32.140 35.249 1.00 77.81 302 SER A CA 1
ATOM 2384 C C . SER A 1 302 ? -10.847 32.942 36.519 1.00 77.81 302 SER A C 1
ATOM 2386 O O . SER A 1 302 ? -11.746 33.573 37.074 1.00 77.81 302 SER A O 1
ATOM 2388 N N . LYS A 1 303 ? -9.617 32.892 37.032 1.00 63.81 303 LYS A N 1
ATOM 2389 C CA . LYS A 1 303 ? -9.147 33.971 37.903 1.00 63.81 303 LYS A CA 1
ATOM 2390 C C . LYS A 1 303 ? -8.768 35.126 36.983 1.00 63.81 303 LYS A C 1
ATOM 2392 O O . LYS A 1 303 ? -7.658 35.144 36.462 1.00 63.81 303 LYS A O 1
ATOM 2397 N N . SER A 1 304 ? -9.751 35.980 36.712 1.00 46.94 304 SER A N 1
ATOM 2398 C CA . SER A 1 304 ? -9.568 37.329 36.170 1.00 46.94 304 SER A CA 1
ATOM 2399 C C . SER A 1 304 ? -8.888 38.217 37.201 1.00 46.94 304 SER A C 1
ATOM 2401 O O . SER A 1 304 ? -9.324 38.126 38.374 1.00 46.94 304 SER A O 1
#

Secondary structure (DSSP, 8-state):
-TTSTTHHHHHHHHH--TTS---HHHHHHHHHHHHHHHHHHHHHHHHHHHHHHHHHHHHHHTSSS--HHHHHHHHHHHHHHTT---------------PPPPSTT-----------------------------PPP---TTTT-TTHHHHHHHHH--TTS---HHHHHHHHHHHHHHHHHHHTHHHHHHHHHHHHHT-HHHHHHHHTTS--SS-TGGGGEEEE-SSSSS-BTTTS--S--SSPPPP---TT----TT-BHHHHHH-----HHHHHHHHH---TTS--EEEETTSSS-------

Organism: Brassica oleracea (NCBI:txid3712)

pLDDT: mean 76.93, std 20.67, range [31.47, 98.31]